Protein 4J8S (pdb70)

Radius of gyration: 16.86 Å; Cα contacts (8 Å, |Δi|>4): 248; chains: 2; bounding box: 37×46×48 Å

Structure (mmCIF, N/CA/C/O backbone):
data_4J8S
#
_entry.id   4J8S
#
_cell.length_a   85.060
_cell.length_b   85.060
_cell.length_c   85.060
_cell.angle_alpha   90.00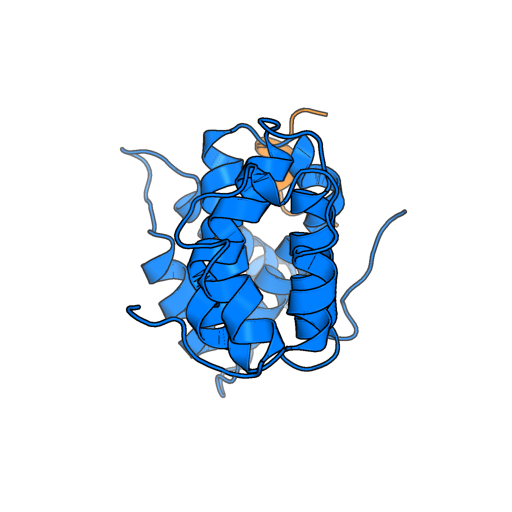
_cell.angle_beta   90.00
_cell.angle_gamma   90.00
#
_symmetry.space_group_name_H-M   'P 21 3'
#
loop_
_entity.id
_entity.type
_entity.pdbx_description
1 polymer 'CCR4-NOT transcription complex subunit 1'
2 polymer Tristetraprolin
3 water water
#
loop_
_atom_site.group_PDB
_atom_site.id
_atom_site.type_symbol
_atom_site.label_atom_id
_atom_site.label_alt_id
_atom_site.label_comp_id
_atom_site.label_asym_id
_atom_site.label_entity_id
_atom_site.label_seq_id
_atom_site.pdbx_PDB_ins_code
_atom_site.Cartn_x
_atom_site.Cartn_y
_atom_site.Cartn_z
_atom_site.occupancy
_atom_site.B_iso_or_equiv
_atom_site.auth_seq_id
_atom_site.auth_comp_id
_atom_site.auth_asym_id
_atom_site.auth_atom_id
_atom_site.pdbx_PDB_model_num
ATOM 1 N N . GLN A 1 24 ? 4.845 11.950 36.197 1.00 52.39 815 GLN A N 1
ATOM 2 C CA . GLN A 1 24 ? 4.977 10.502 36.340 1.00 48.15 815 GLN A CA 1
ATOM 3 C C . GLN A 1 24 ? 6.219 10.011 35.575 1.00 43.18 815 GLN A C 1
ATOM 4 O O . GLN A 1 24 ? 7.328 10.030 36.119 1.00 43.51 815 GLN A O 1
ATOM 17 N N . GLN A 1 25 ? 6.038 9.590 34.323 1.00 35.60 816 GLN A N 1
ATOM 18 C CA . GLN A 1 25 ? 7.160 9.191 33.475 1.00 38.73 816 GLN A CA 1
ATOM 19 C C . GLN A 1 25 ? 7.942 10.444 33.080 1.00 39.25 816 GLN A C 1
ATOM 20 O O . GLN A 1 25 ? 7.406 11.341 32.414 1.00 40.02 816 GLN A O 1
ATOM 34 N N . THR A 1 26 ? 9.201 10.524 33.491 1.00 35.47 817 THR A N 1
ATOM 35 C CA . THR A 1 26 ? 10.043 11.609 33.025 1.00 26.99 817 THR A CA 1
ATOM 36 C C . THR A 1 26 ? 10.573 11.236 31.656 1.00 25.80 817 THR A C 1
ATOM 37 O O . THR A 1 26 ? 10.579 10.065 31.271 1.00 25.03 817 THR A O 1
ATOM 48 N N . ASP A 1 27 ? 11.005 12.240 30.898 1.00 21.05 818 ASP A N 1
ATOM 49 C CA . ASP A 1 27 ? 11.473 12.005 29.547 1.00 21.51 818 ASP A CA 1
ATOM 50 C C . ASP A 1 27 ? 12.615 12.981 29.340 1.00 21.24 818 ASP A C 1
ATOM 51 O O . ASP A 1 27 ? 12.405 14.191 29.279 1.00 22.58 818 ASP A O 1
ATOM 60 N N . LEU A 1 28 ? 13.829 12.460 29.275 1.00 16.11 819 LEU A N 1
ATOM 61 C CA . LEU A 1 28 ? 15.013 13.309 29.162 1.00 17.73 819 LEU A CA 1
ATOM 62 C C . LEU A 1 28 ? 15.622 13.214 27.758 1.00 14.91 819 LEU A C 1
ATOM 63 O O . LEU A 1 28 ? 16.822 13.437 27.559 1.00 17.23 819 LEU A O 1
ATOM 79 N N . SER A 1 29 ? 14.777 12.884 26.791 1.00 15.62 820 SER A N 1
ATOM 80 C CA . SER A 1 29 ? 15.234 12.707 25.417 1.00 18.07 820 SER A CA 1
ATOM 81 C C . SER A 1 29 ? 15.646 14.022 24.760 1.00 19.41 820 SER A C 1
ATOM 82 O O . SER A 1 29 ? 16.272 14.010 23.717 1.00 20.27 820 SER A O 1
ATOM 90 N N . GLN A 1 30 ? 15.297 15.160 25.353 1.00 18.26 821 GLN A N 1
ATOM 91 C CA . GLN A 1 30 ? 15.717 16.412 24.764 1.00 18.61 821 GLN A CA 1
ATOM 92 C C . GLN A 1 30 ? 17.210 16.616 25.038 1.00 18.17 821 GLN A C 1
ATOM 93 O O . GLN A 1 30 ? 17.883 17.293 24.253 1.00 23.53 821 GLN A O 1
ATOM 107 N N . VAL A 1 31 ? 17.722 16.033 26.123 1.00 18.35 822 VAL A N 1
ATOM 108 C CA . VAL A 1 31 ? 19.151 16.119 26.447 1.00 14.64 822 VAL A CA 1
ATOM 109 C C . VAL A 1 31 ? 19.914 14.996 25.704 1.00 20.68 822 VAL A C 1
ATOM 110 O O . VAL A 1 31 ? 20.951 15.233 25.065 1.00 18.53 822 VAL A O 1
ATOM 123 N N . TRP A 1 32 ? 19.345 13.791 25.749 1.00 17.62 823 TRP A N 1
ATOM 124 C CA . TRP A 1 32 ? 19.977 12.575 25.221 1.00 15.72 823 TRP A CA 1
ATOM 125 C C . TRP A 1 32 ? 18.993 11.908 24.261 1.00 17.06 823 TRP A C 1
ATOM 126 O O . TRP A 1 32 ? 18.140 11.091 24.668 1.00 18.27 823 TRP A O 1
ATOM 147 N N . PRO A 1 33 ? 19.087 12.260 22.978 1.00 18.73 824 PRO A N 1
ATOM 148 C CA . PRO A 1 33 ? 18.065 11.806 22.032 1.00 17.52 824 PRO A CA 1
ATOM 149 C C . PRO A 1 33 ? 17.972 10.299 21.894 1.00 20.67 824 PRO A C 1
ATOM 150 O O . PRO A 1 33 ? 18.952 9.587 22.137 1.00 22.79 824 PRO A O 1
ATOM 161 N N . GLU A 1 34 ? 16.782 9.818 21.555 1.00 22.55 825 GLU A N 1
ATOM 162 C CA . GLU A 1 34 ? 16.592 8.396 21.316 1.00 20.92 825 GLU A CA 1
ATOM 163 C C . GLU A 1 34 ? 17.369 8.039 20.078 1.00 22.10 825 GLU A C 1
ATOM 164 O O . GLU A 1 34 ? 17.535 8.856 19.155 1.00 23.73 825 GLU A O 1
ATOM 176 N N . ALA A 1 35 ? 17.840 6.800 20.059 1.00 26.40 826 ALA A N 1
ATOM 177 C CA . ALA A 1 35 ? 18.668 6.302 18.982 1.00 32.62 826 ALA A CA 1
ATOM 178 C C . ALA A 1 35 ? 17.830 6.163 17.740 1.00 32.95 826 ALA A C 1
ATOM 179 O O . ALA A 1 35 ? 16.615 5.967 17.820 1.00 25.24 826 ALA A O 1
ATOM 186 N N . ASN A 1 36 ? 18.487 6.256 16.589 1.00 31.98 827 ASN A N 1
ATOM 187 C CA . ASN A 1 36 ? 17.838 5.948 15.339 1.00 33.28 827 ASN A CA 1
ATOM 188 C C . ASN A 1 36 ? 17.278 4.535 15.436 1.00 23.20 827 ASN A C 1
ATOM 189 O O . ASN A 1 36 ? 17.923 3.650 16.005 1.00 23.68 827 ASN A O 1
ATOM 200 N N . GLN A 1 37 ? 16.065 4.366 14.922 1.00 26.74 828 GLN A N 1
ATOM 201 C CA . GLN A 1 37 ? 15.329 3.103 14.966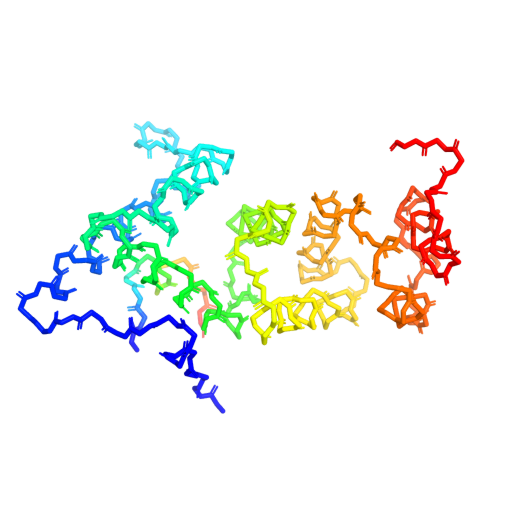 1.00 32.48 828 GLN A CA 1
ATOM 202 C C . GLN A 1 37 ? 16.117 1.926 14.424 1.00 27.85 828 GLN A C 1
ATOM 203 O O . GLN A 1 37 ? 15.897 0.786 14.850 1.00 26.46 828 GLN A O 1
ATOM 217 N N . HIS A 1 38 ? 17.008 2.187 13.470 1.00 23.64 829 HIS A N 1
ATOM 218 C CA . HIS A 1 38 ? 17.733 1.123 12.781 1.00 27.09 829 HIS A CA 1
ATOM 219 C C . HIS A 1 38 ? 18.533 0.254 13.751 1.00 23.95 829 HIS A C 1
ATOM 220 O O . HIS A 1 38 ? 18.641 -0.953 13.540 1.00 24.56 829 HIS A O 1
ATOM 235 N N . PHE A 1 39 ? 19.129 0.857 14.784 1.00 21.18 830 PHE A N 1
ATOM 236 C CA . PHE A 1 39 ? 19.938 0.067 15.707 1.00 21.58 830 PHE A CA 1
ATOM 237 C C . PHE A 1 39 ? 19.563 0.282 17.160 1.00 14.75 830 PHE A C 1
ATOM 238 O O . PHE A 1 39 ? 20.322 -0.021 18.036 1.00 13.96 830 PHE A O 1
ATOM 255 N N . SER A 1 40 ? 18.347 0.731 17.412 1.00 15.89 831 SER A N 1
ATOM 256 C CA . SER A 1 40 ? 17.936 0.958 18.778 1.00 17.02 831 SER A CA 1
ATOM 257 C C . SER A 1 40 ? 17.979 -0.301 19.653 1.00 14.01 831 SER A C 1
ATOM 258 O O . SER A 1 40 ? 18.293 -0.200 20.818 1.00 13.86 831 SER A O 1
ATOM 266 N N . LYS A 1 41 ? 17.671 -1.470 19.097 1.00 14.49 832 LYS A N 1
ATOM 267 C CA . LYS A 1 41 ? 17.735 -2.699 19.877 1.00 14.19 832 LYS A CA 1
ATOM 268 C C . LYS A 1 41 ? 19.147 -2.948 20.346 1.00 13.39 832 LYS A C 1
ATOM 269 O O . LYS A 1 41 ? 19.376 -3.261 21.518 1.00 14.03 832 LYS A O 1
ATOM 288 N N . GLU A 1 42 ? 20.099 -2.768 19.440 1.00 13.44 833 GLU A N 1
ATOM 289 C CA . GLU A 1 42 ? 21.496 -3.065 19.781 1.00 12.89 833 GLU A CA 1
ATOM 290 C C . GLU A 1 42 ? 22.092 -2.064 20.752 1.00 12.91 833 GLU A C 1
ATOM 291 O O . GLU A 1 42 ? 22.864 -2.432 21.655 1.00 11.66 833 GLU A O 1
ATOM 303 N N . ILE A 1 43 ? 21.753 -0.790 20.591 1.00 12.21 834 ILE A N 1
ATOM 304 C CA . ILE A 1 43 ? 22.154 0.237 21.544 1.00 11.84 834 ILE A CA 1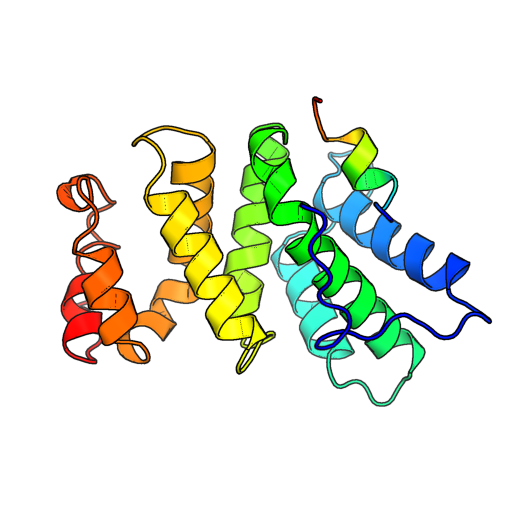
ATOM 305 C C . ILE A 1 43 ? 21.613 -0.041 22.946 1.00 11.13 834 ILE A C 1
ATOM 306 O O . ILE A 1 43 ? 22.347 0.032 23.904 1.00 10.55 834 ILE A O 1
ATOM 322 N N . ASP A 1 44 ? 20.328 -0.384 23.048 1.00 11.49 835 ASP A N 1
ATOM 323 C CA . ASP A 1 44 ? 19.740 -0.714 24.335 1.00 11.23 835 ASP A CA 1
ATOM 324 C C . ASP A 1 44 ? 20.501 -1.895 24.942 1.00 10.95 835 ASP A C 1
ATOM 325 O O . ASP A 1 44 ? 20.797 -1.893 26.127 1.00 10.88 835 ASP A O 1
ATOM 334 N N . ASP A 1 45 ? 20.779 -2.915 24.122 1.00 11.34 836 ASP A N 1
ATOM 335 C CA . ASP A 1 45 ? 21.417 -4.143 24.635 1.00 12.10 836 ASP A CA 1
ATOM 336 C C . ASP A 1 45 ? 22.846 -3.853 25.112 1.00 11.09 836 ASP A C 1
ATOM 337 O O . ASP A 1 45 ? 23.317 -4.421 26.107 1.00 10.58 836 ASP A O 1
ATOM 346 N N . GLU A 1 46 ? 23.533 -2.974 24.397 1.00 10.64 837 GLU A N 1
ATOM 347 C CA . GLU A 1 46 ? 24.868 -2.553 24.813 1.00 10.25 837 GLU A CA 1
ATOM 348 C C . GLU A 1 46 ? 24.842 -1.746 26.101 1.00 10.73 837 GLU A C 1
ATOM 349 O O . GLU A 1 46 ? 25.663 -1.971 27.006 1.00 10.71 837 GLU A O 1
ATOM 361 N N . ALA A 1 47 ? 23.915 -0.799 26.199 1.00 9.57 838 ALA A N 1
ATOM 362 C CA . ALA A 1 47 ? 23.763 -0.040 27.428 1.00 9.09 838 ALA A CA 1
ATOM 363 C C . ALA A 1 47 ? 23.437 -0.995 28.570 1.00 9.78 838 ALA A C 1
ATOM 364 O O . ALA A 1 47 ? 23.981 -0.891 29.664 1.00 9.85 838 ALA A O 1
ATOM 371 N N . ASN A 1 48 ? 22.508 -1.907 28.328 1.00 10.98 839 ASN A N 1
ATOM 372 C CA . ASN A 1 48 ? 22.073 -2.835 29.360 1.00 11.62 839 ASN A CA 1
ATOM 373 C C . ASN A 1 48 ? 23.249 -3.660 29.873 1.00 11.11 839 ASN A C 1
ATOM 374 O O . ASN A 1 48 ? 23.379 -3.882 31.074 1.00 12.29 839 ASN A O 1
ATOM 385 N N . SER A 1 49 ? 24.092 -4.097 28.953 1.00 10.29 840 SER A N 1
ATOM 386 C CA . SER A 1 49 ? 25.309 -4.857 29.282 1.00 9.97 840 SER A CA 1
ATOM 387 C C . SER A 1 49 ? 26.281 -4.095 30.162 1.00 10.18 840 SER A C 1
ATOM 388 O O . SER A 1 49 ? 26.850 -4.667 31.111 1.00 10.98 840 SER A O 1
ATOM 396 N N . TYR A 1 50 ? 26.493 -2.809 29.900 1.00 9.40 841 TYR A N 1
ATOM 397 C CA . TYR A 1 50 ? 27.389 -2.043 30.753 1.00 9.39 841 TYR A CA 1
ATOM 398 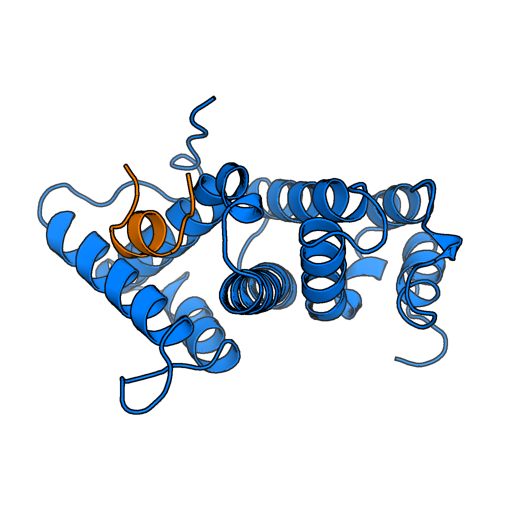C C . TYR A 1 50 ? 26.818 -1.963 32.169 1.00 9.46 841 TYR A C 1
ATOM 399 O O . TYR A 1 50 ? 27.531 -2.118 33.164 1.00 11.04 841 TYR A O 1
ATOM 417 N N . PHE A 1 51 ? 25.524 -1.715 32.283 1.00 10.17 842 PHE A N 1
ATOM 418 C CA . PHE A 1 51 ? 24.900 -1.671 33.611 1.00 9.78 842 PHE A CA 1
ATOM 419 C C . PHE A 1 51 ? 24.934 -3.035 34.288 1.00 11.80 842 PHE A C 1
ATOM 420 O O . PHE A 1 51 ? 25.197 -3.123 35.478 1.00 10.70 842 PHE A O 1
ATOM 437 N N . GLN A 1 52 ? 24.714 -4.108 33.524 1.00 10.76 843 GLN A N 1
ATOM 438 C CA . GLN A 1 52 ? 24.773 -5.451 34.091 1.00 13.12 843 GLN A CA 1
ATOM 439 C C . GLN A 1 52 ? 26.160 -5.652 34.720 1.00 10.22 843 GLN A C 1
ATOM 440 O O . GLN A 1 52 ? 26.275 -6.131 35.854 1.00 12.37 843 GLN A O 1
ATOM 454 N N . ARG A 1 53 ? 27.195 -5.218 34.023 1.00 12.67 844 ARG A N 1
ATOM 455 C CA . ARG A 1 53 ? 28.547 -5.380 34.538 1.00 13.34 844 ARG A CA 1
ATOM 456 C C . ARG A 1 53 ? 28.858 -4.482 35.723 1.00 10.77 844 ARG A C 1
ATOM 457 O O . ARG A 1 53 ? 29.549 -4.916 36.638 1.00 11.48 844 ARG A O 1
ATOM 478 N N . ILE A 1 54 ? 28.360 -3.249 35.744 1.00 12.32 845 ILE A N 1
ATOM 479 C CA . ILE A 1 54 ? 28.614 -2.406 36.913 1.00 11.38 845 ILE A CA 1
ATOM 480 C C . ILE A 1 54 ? 27.922 -2.971 38.175 1.00 10.79 845 ILE A C 1
ATOM 481 O O . ILE A 1 54 ? 28.430 -2.782 39.288 1.00 12.33 845 ILE A O 1
ATOM 497 N N . TYR A 1 55 ? 26.820 -3.711 38.008 1.00 10.69 846 TYR A N 1
ATOM 498 C CA . TYR A 1 55 ? 26.085 -4.280 39.143 1.00 11.91 846 TYR A CA 1
ATOM 499 C C . TYR A 1 55 ? 26.405 -5.740 39.449 1.00 12.04 846 TYR A C 1
ATOM 500 O O . TYR A 1 55 ? 25.898 -6.308 40.434 1.00 15.88 846 TYR A O 1
ATOM 518 N N . ASN A 1 56 ? 27.224 -6.367 38.604 1.00 13.19 847 ASN A N 1
ATOM 519 C CA . ASN A 1 56 ? 27.531 -7.782 38.738 1.00 13.26 847 ASN A CA 1
ATOM 520 C C . ASN A 1 56 ? 28.470 -8.052 39.921 1.00 13.50 847 ASN A C 1
ATOM 521 O O . ASN A 1 56 ? 29.165 -7.158 40.421 1.00 15.44 847 ASN A O 1
ATOM 532 N N . HIS A 1 57 ? 28.486 -9.308 40.342 1.00 15.20 848 HIS A N 1
ATOM 533 C CA . HIS A 1 57 ? 29.496 -9.782 41.276 1.00 14.26 848 HIS A CA 1
ATOM 534 C C . HIS A 1 57 ? 30.256 -10.964 40.696 1.00 17.02 848 HIS A C 1
ATOM 535 O O . HIS A 1 57 ? 29.716 -11.708 39.872 1.00 16.21 848 HIS A O 1
ATOM 550 N N . PRO A 1 58 ? 31.515 -11.184 41.141 1.00 20.45 849 PRO A N 1
ATOM 551 C CA . PRO A 1 58 ? 32.242 -12.346 40.629 1.00 17.01 849 PRO A CA 1
ATOM 552 C C . PRO A 1 58 ? 31.435 -13.604 40.879 1.00 18.04 849 PRO A C 1
ATOM 553 O O . PRO A 1 58 ? 30.773 -13.683 41.898 1.00 18.75 849 PRO A O 1
ATOM 564 N N . PRO A 1 59 ? 31.490 -14.579 39.982 1.00 18.69 850 PRO A N 1
ATOM 565 C CA . PRO A 1 59 ? 32.432 -14.702 38.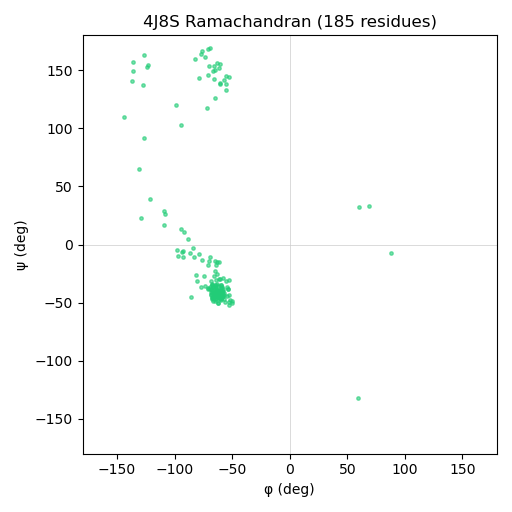864 1.00 18.72 850 PRO A CA 1
ATOM 566 C C . PRO A 1 59 ? 31.926 -14.082 37.567 1.00 17.55 850 PRO A C 1
ATOM 567 O O . PRO A 1 59 ? 32.517 -14.303 36.517 1.00 19.54 850 PRO A O 1
ATOM 578 N N . HIS A 1 60 ? 30.849 -13.340 37.647 1.00 16.58 851 HIS A N 1
ATOM 579 C CA A HIS A 1 60 ? 30.278 -12.695 36.470 0.36 15.57 851 HIS A CA 1
ATOM 580 C CA B HIS A 1 60 ? 30.277 -12.694 36.474 0.64 15.57 851 HIS A CA 1
ATOM 581 C C . HIS A 1 60 ? 31.123 -11.485 36.111 1.00 15.98 851 HIS A C 1
ATOM 582 O O . HIS A 1 60 ? 31.710 -10.840 36.973 1.00 17.43 851 HIS A O 1
ATOM 610 N N . PRO A 1 61 ? 31.191 -11.158 34.826 1.00 14.25 852 PRO A N 1
ATOM 611 C CA . PRO A 1 61 ? 32.034 -10.026 34.452 1.00 13.62 852 PRO A CA 1
ATOM 612 C C . PRO A 1 61 ? 31.614 -8.715 35.093 1.00 16.67 852 PRO A C 1
ATOM 613 O O . PRO A 1 61 ? 30.431 -8.414 35.167 1.00 15.70 852 PRO A O 1
ATOM 624 N N . THR A 1 62 ? 32.589 -7.934 35.549 1.00 15.21 853 THR A N 1
ATOM 625 C CA . THR A 1 62 ? 32.313 -6.679 36.189 1.00 13.72 853 THR A CA 1
ATOM 626 C C . THR A 1 62 ? 33.080 -5.525 35.539 1.00 15.75 853 THR A C 1
ATOM 627 O O . THR A 1 62 ? 34.033 -5.713 34.783 1.00 16.64 853 THR A O 1
ATOM 638 N N . MET A 1 63 ? 32.605 -4.323 35.834 1.00 12.82 854 MET A N 1
ATOM 639 C CA . MET A 1 63 ? 33.331 -3.099 35.572 1.00 15.00 854 MET A CA 1
ATOM 640 C C . MET A 1 63 ? 33.157 -2.247 36.803 1.00 12.41 854 MET A C 1
ATOM 641 O O . MET A 1 63 ? 32.093 -2.210 37.396 1.00 13.73 854 MET A O 1
ATOM 655 N N . SER A 1 64 ? 34.221 -1.556 37.182 1.00 13.33 855 SER A N 1
ATOM 656 C CA . SER A 1 64 ? 34.137 -0.627 38.289 1.00 12.85 855 SER A CA 1
ATOM 657 C C . SER A 1 64 ? 33.437 0.648 37.851 1.00 13.17 855 SER A C 1
ATOM 658 O O . SER A 1 64 ? 33.294 0.939 36.667 1.00 12.75 855 SER A O 1
ATOM 666 N N . VAL A 1 65 ? 33.053 1.449 38.825 1.00 12.34 856 VAL A N 1
ATOM 667 C CA . VAL A 1 65 ? 32.480 2.741 38.537 1.00 10.23 856 VAL A CA 1
ATOM 668 C C . VAL A 1 65 ? 33.488 3.588 37.785 1.00 12.34 856 VAL A C 1
ATOM 669 O O . VAL A 1 65 ? 33.126 4.234 36.801 1.00 12.15 856 VAL A O 1
ATOM 682 N N . ASP A 1 66 ? 34.754 3.576 38.187 1.00 13.59 857 ASP A N 1
ATOM 683 C CA . ASP A 1 66 ? 35.756 4.376 37.498 1.00 13.82 857 ASP A CA 1
ATOM 684 C C . ASP A 1 66 ? 35.912 3.913 36.049 1.00 12.90 857 ASP A C 1
ATOM 685 O O . ASP A 1 66 ? 36.067 4.730 35.161 1.00 16.49 857 ASP A O 1
ATOM 694 N N . GLU A 1 67 ? 35.870 2.602 35.796 1.00 13.42 858 GLU A N 1
ATOM 695 C CA . GLU A 1 67 ? 35.962 2.084 34.405 1.00 16.49 858 GLU A CA 1
ATOM 696 C C . GLU A 1 67 ? 34.780 2.557 33.560 1.00 11.67 858 GLU A C 1
ATOM 697 O O . GLU A 1 67 ? 34.931 2.963 32.392 1.00 14.27 858 GLU A O 1
ATOM 709 N N . VAL A 1 68 ? 33.595 2.527 34.138 1.00 11.49 859 VAL A N 1
ATOM 710 C CA . VAL A 1 68 ? 32.406 2.996 33.396 1.00 11.17 859 VAL A CA 1
ATOM 711 C C . VAL A 1 68 ? 32.502 4.494 33.126 1.00 13.44 859 VAL A C 1
ATOM 712 O O . VAL A 1 68 ? 32.204 4.958 32.018 1.00 12.60 859 VAL A O 1
ATOM 725 N N . LEU A 1 69 ? 32.967 5.268 34.109 1.00 11.53 860 LEU A N 1
ATOM 726 C CA . LEU A 1 69 ? 33.145 6.708 33.915 1.00 10.68 860 LEU A CA 1
ATOM 727 C C . LEU A 1 69 ? 34.157 7.045 32.829 1.00 13.95 860 LEU A C 1
ATOM 728 O O . LEU A 1 69 ? 33.968 8.007 32.062 1.00 14.58 860 LEU A O 1
ATOM 744 N N . GLU A 1 70 ? 35.251 6.284 32.771 1.00 13.85 861 GLU A N 1
ATOM 745 C CA . GLU A 1 70 ? 36.287 6.467 31.756 1.00 15.51 861 GLU A CA 1
ATOM 746 C C . GLU A 1 70 ? 35.695 6.238 30.378 1.00 14.57 861 GLU A C 1
ATOM 747 O O . GLU A 1 70 ? 35.940 7.009 29.459 1.00 16.88 861 GLU A O 1
ATOM 759 N N . MET A 1 71 ? 34.909 5.187 30.242 1.00 13.42 862 MET A N 1
ATOM 760 C CA . MET A 1 71 ? 34.260 4.917 28.980 1.00 11.62 862 MET A CA 1
ATOM 761 C C . MET A 1 71 ? 33.268 6.010 28.609 1.00 13.11 862 MET A C 1
ATOM 762 O O . MET A 1 71 ? 33.224 6.444 27.458 1.00 13.47 862 MET A O 1
ATOM 776 N N . LEU A 1 72 ? 32.468 6.448 29.570 1.00 10.75 863 LEU A N 1
ATOM 777 C CA . LEU A 1 72 ? 31.482 7.462 29.255 1.00 9.57 863 LEU A CA 1
ATOM 778 C C . LEU A 1 72 ? 32.149 8.761 28.832 1.00 14.38 863 LEU A C 1
ATOM 779 O O . LEU A 1 72 ? 31.666 9.438 27.923 1.00 13.22 863 LEU A O 1
ATOM 795 N N . GLN A 1 73 ? 33.278 9.097 29.458 1.00 12.88 864 GLN A N 1
ATOM 796 C CA . GLN A 1 73 ? 34.033 10.280 29.023 1.00 16.19 864 GLN A CA 1
ATOM 797 C C . GLN A 1 73 ? 34.506 10.161 27.572 1.00 15.91 864 GLN A C 1
ATOM 798 O O . GLN A 1 73 ? 34.443 11.121 26.812 1.00 20.01 864 GLN A O 1
ATOM 812 N N . ARG A 1 74 ? 34.977 8.979 27.166 1.00 14.31 865 ARG A N 1
ATOM 813 C CA . ARG A 1 74 ? 35.374 8.768 25.772 1.00 13.55 865 ARG A CA 1
ATOM 814 C C . ARG A 1 74 ? 34.184 8.837 24.819 1.00 14.55 865 ARG A C 1
ATOM 815 O O . ARG A 1 74 ? 34.316 9.346 23.707 1.00 18.01 865 ARG A O 1
ATOM 836 N N . PHE A 1 75 ? 33.032 8.327 25.253 1.00 12.07 866 PHE A N 1
ATOM 837 C CA . PHE A 1 75 ? 31.911 8.209 24.351 1.00 11.99 866 PHE A CA 1
ATOM 838 C C . PHE A 1 75 ? 31.154 9.522 24.174 1.00 12.95 866 PHE A C 1
ATOM 839 O O . PHE A 1 75 ? 30.593 9.764 23.098 1.00 14.23 866 PHE A O 1
ATOM 856 N N . LYS A 1 76 ? 31.128 10.351 25.221 1.00 13.89 867 LYS A N 1
ATOM 857 C CA . LYS A 1 76 ? 30.213 11.494 25.279 1.00 14.09 867 LYS A CA 1
ATOM 858 C C . LYS A 1 76 ? 30.232 12.357 24.058 1.00 19.68 867 LYS A C 1
ATOM 859 O O . LYS A 1 76 ? 29.180 12.713 23.521 1.00 21.92 867 LYS A O 1
ATOM 878 N N . ASP A 1 77 ? 31.426 12.750 23.658 1.00 16.42 868 ASP A N 1
ATOM 879 C CA . ASP A 1 77 ? 31.571 13.596 22.477 1.00 22.49 868 ASP A CA 1
ATOM 880 C C . ASP A 1 77 ? 32.450 12.897 21.455 1.00 19.78 868 ASP A C 1
ATOM 881 O O . ASP A 1 77 ? 33.260 13.510 20.745 1.00 24.94 868 ASP A O 1
ATOM 890 N N . SER A 1 78 ? 32.257 11.581 21.341 1.00 18.34 869 SER A N 1
ATOM 891 C CA . SER A 1 78 ? 32.919 10.796 20.339 1.00 16.54 869 SER A CA 1
ATOM 892 C C . SER A 1 78 ? 32.460 11.235 18.963 1.00 15.87 869 SER A C 1
ATOM 893 O O . SER A 1 78 ? 31.346 11.737 18.795 1.00 20.65 869 SER A O 1
ATOM 901 N N . THR A 1 79 ? 33.334 11.087 17.979 1.00 16.87 870 THR A N 1
ATOM 902 C CA . THR A 1 79 ? 32.973 11.344 16.616 1.00 18.05 870 THR A CA 1
ATOM 903 C C . THR A 1 79 ? 32.304 10.141 15.994 1.00 17.69 870 THR A C 1
ATOM 904 O O . THR A 1 79 ? 31.892 10.207 14.829 1.00 19.44 870 THR A O 1
ATOM 915 N N . ILE A 1 80 ? 32.204 9.044 16.750 1.00 17.76 871 ILE A N 1
ATOM 916 C CA . ILE A 1 80 ? 31.562 7.813 16.270 1.00 20.37 871 ILE A CA 1
ATOM 917 C C . ILE A 1 80 ? 30.130 7.764 16.809 1.00 18.34 871 ILE A C 1
ATOM 918 O O . ILE A 1 80 ? 29.918 7.769 18.014 1.00 17.41 871 ILE A O 1
ATOM 934 N N . LYS A 1 81 ? 29.160 7.721 15.897 1.00 18.35 872 LYS A N 1
ATOM 935 C CA . LYS A 1 81 ? 27.768 7.867 16.290 1.00 18.51 872 LYS 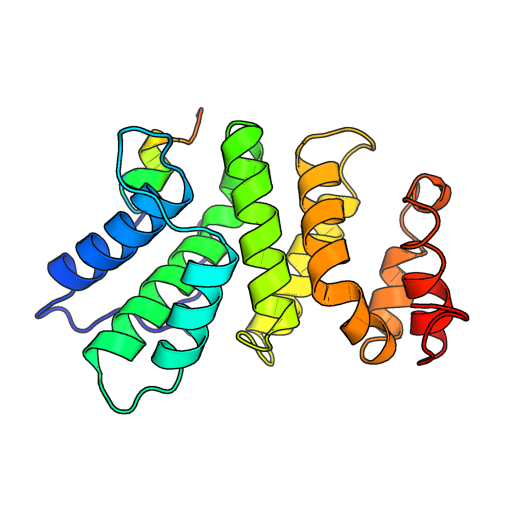A CA 1
ATOM 936 C C . LYS A 1 81 ? 27.396 6.770 17.293 1.00 14.51 872 LYS A C 1
ATOM 937 O O . LYS A 1 81 ? 26.766 7.063 18.283 1.00 13.87 872 LYS A O 1
ATOM 956 N N . ARG A 1 82 ? 27.854 5.544 17.070 1.00 17.80 873 ARG A N 1
ATOM 957 C CA . ARG A 1 82 ? 27.452 4.430 17.920 1.00 15.43 873 ARG A CA 1
ATOM 958 C C . ARG A 1 82 ? 27.866 4.661 19.372 1.00 13.10 873 ARG A C 1
ATOM 959 O O . ARG A 1 82 ? 27.113 4.350 20.295 1.00 11.99 873 ARG A O 1
ATOM 980 N N . GLU A 1 83 ? 29.060 5.208 19.570 1.00 12.75 874 GLU A N 1
ATOM 981 C CA . GLU A 1 83 ? 29.549 5.510 20.901 1.00 12.08 874 GLU A CA 1
ATOM 982 C C . GLU A 1 83 ? 28.727 6.611 21.571 1.00 11.77 874 GLU A C 1
ATOM 983 O O . GLU A 1 83 ? 28.325 6.498 22.737 1.00 11.09 874 GLU A O 1
ATOM 995 N N . ARG A 1 84 ? 28.445 7.686 20.842 1.00 12.44 875 ARG A N 1
ATOM 996 C CA . ARG A 1 84 ? 27.548 8.695 21.404 1.00 12.29 875 ARG A CA 1
ATOM 997 C C . ARG A 1 84 ? 26.180 8.146 21.733 1.00 11.90 875 ARG A C 1
ATOM 998 O O . ARG A 1 84 ? 25.597 8.533 22.743 1.00 11.91 875 ARG A O 1
ATOM 1019 N N . GLU A 1 85 ? 25.675 7.251 20.902 1.00 12.40 876 GLU A N 1
ATOM 1020 C CA . GLU A 1 85 ? 24.338 6.708 21.097 1.00 15.73 876 GLU A CA 1
ATOM 1021 C C . GLU A 1 85 ? 24.296 5.888 22.371 1.00 12.19 876 GLU A C 1
ATOM 1022 O O . GLU A 1 85 ? 23.326 5.949 23.101 1.00 10.91 876 GLU A O 1
ATOM 1034 N N . VAL A 1 86 ? 25.330 5.094 22.631 1.00 10.81 877 VAL A N 1
ATOM 1035 C CA . VAL A 1 86 ? 25.374 4.298 23.853 1.00 10.11 877 VAL A CA 1
ATOM 1036 C C . VAL A 1 86 ? 25.524 5.193 25.094 1.00 10.00 877 VAL A C 1
ATOM 1037 O O . VAL A 1 86 ? 24.837 4.988 26.089 1.00 10.88 877 VAL A O 1
ATOM 1050 N N . PHE A 1 87 ? 26.359 6.228 25.026 1.00 9.71 878 PHE A N 1
ATOM 1051 C CA . PHE A 1 87 ? 26.428 7.251 26.057 1.00 9.36 878 PHE A CA 1
ATOM 1052 C C . PHE A 1 87 ? 25.042 7.824 26.332 1.00 9.38 878 PHE A C 1
ATOM 1053 O O . PHE A 1 87 ? 24.596 7.875 27.459 1.00 10.16 878 PHE A O 1
ATOM 1070 N N . ASN A 1 88 ? 24.370 8.249 25.284 1.00 11.01 879 ASN A N 1
ATOM 1071 C CA . ASN A 1 88 ? 23.053 8.887 25.445 1.00 12.56 879 ASN A CA 1
ATOM 1072 C C . ASN A 1 88 ? 22.062 7.920 26.072 1.00 10.00 879 ASN A C 1
ATOM 1073 O O . ASN A 1 88 ? 21.268 8.289 26.927 1.00 10.57 879 ASN A O 1
ATOM 1084 N N . CYS A 1 89 ? 22.067 6.675 25.611 1.00 10.02 880 CYS A N 1
ATOM 1085 C CA . CYS A 1 89 ? 21.159 5.673 26.136 1.00 9.91 880 CYS A CA 1
ATOM 1086 C C . CYS A 1 89 ? 21.421 5.422 27.621 1.00 9.46 880 CYS A C 1
ATOM 1087 O O . CYS A 1 89 ? 20.485 5.357 28.420 1.00 11.19 880 CYS A O 1
ATOM 1095 N N . MET A 1 90 ? 22.687 5.311 27.995 1.00 9.35 881 MET A N 1
ATOM 1096 C CA . MET A 1 90 ? 23.022 5.078 29.389 1.00 8.19 881 MET A CA 1
ATOM 1097 C C . MET A 1 90 ? 22.622 6.251 30.277 1.00 10.09 881 MET A C 1
ATOM 1098 O O . MET A 1 90 ? 21.993 6.052 31.315 1.00 11.41 881 MET A O 1
ATOM 1112 N N . LEU A 1 91 ? 22.972 7.460 29.880 1.00 9.13 882 LEU A N 1
ATOM 1113 C CA . LEU A 1 91 ? 22.615 8.616 30.720 1.00 8.49 882 LEU A CA 1
ATOM 1114 C C . LEU A 1 91 ? 21.099 8.819 30.801 1.00 10.08 882 LEU A C 1
ATOM 1115 O O . LEU A 1 91 ? 20.559 9.099 31.887 1.00 10.38 882 LEU A O 1
ATOM 1131 N N . ARG A 1 92 ? 20.417 8.709 29.678 1.00 10.18 883 ARG A N 1
ATOM 1132 C CA . ARG A 1 92 ? 18.971 8.902 29.651 1.00 10.27 883 ARG A CA 1
ATOM 1133 C C . ARG A 1 92 ? 18.297 7.909 30.567 1.00 11.95 883 ARG A C 1
ATOM 1134 O O . ARG A 1 92 ? 17.460 8.277 31.392 1.00 11.59 883 ARG A O 1
ATOM 1155 N N . ASN A 1 93 ? 18.671 6.638 30.457 1.00 12.15 884 ASN A N 1
ATOM 1156 C CA . ASN A 1 93 ? 18.052 5.644 31.298 1.00 12.44 884 ASN A CA 1
ATOM 1157 C C . ASN A 1 93 ? 18.411 5.827 32.762 1.00 10.55 884 ASN A C 1
ATOM 1158 O O . ASN A 1 93 ? 17.520 5.740 33.608 1.00 13.20 884 ASN A O 1
ATOM 1169 N N . LEU A 1 94 ? 19.671 6.135 33.061 1.00 10.89 885 LEU A N 1
ATOM 1170 C CA . LEU A 1 94 ? 20.083 6.370 34.443 1.00 9.81 885 LEU A CA 1
ATOM 1171 C C . LEU A 1 94 ? 19.250 7.472 35.086 1.00 9.12 885 LEU A C 1
ATOM 1172 O O . LEU A 1 94 ? 18.768 7.334 36.206 1.00 12.59 885 LEU A O 1
ATOM 1188 N N . PHE A 1 95 ? 19.120 8.598 34.399 1.00 10.84 886 PHE A N 1
ATOM 1189 C CA . PHE A 1 95 ? 18.380 9.712 34.954 1.00 13.55 886 PHE A CA 1
ATOM 1190 C C . PHE A 1 95 ? 16.874 9.415 35.061 1.00 11.32 886 PHE A C 1
ATOM 1191 O O . PHE A 1 95 ? 16.235 9.846 36.014 1.00 15.06 886 PHE A O 1
ATOM 1208 N N . GLU A 1 96 ? 16.305 8.711 34.073 1.00 11.62 887 GLU A N 1
ATOM 1209 C CA . GLU A 1 96 ? 14.896 8.402 34.053 1.00 11.87 887 GLU A CA 1
ATOM 1210 C C . GLU A 1 96 ? 14.562 7.354 35.130 1.00 11.22 887 GLU A C 1
ATOM 1211 O O . GLU A 1 96 ? 13.403 7.186 35.508 1.00 16.73 887 GLU A O 1
ATOM 1223 N N . GLU A 1 97 ? 15.593 6.673 35.616 1.00 12.31 888 GLU A N 1
ATOM 1224 C CA . GLU A 1 97 ? 15.453 5.690 36.685 1.00 12.34 888 GLU A CA 1
ATOM 1225 C C . GLU A 1 97 ? 15.340 6.279 38.078 1.00 11.39 888 GLU A C 1
ATOM 1226 O O . GLU A 1 97 ? 15.063 5.548 39.019 1.00 12.98 888 GLU A O 1
ATOM 1238 N N . TYR A 1 98 ? 15.543 7.582 38.217 1.00 11.95 889 TYR A N 1
ATOM 1239 C CA . TYR A 1 98 ? 15.644 8.186 39.549 1.00 13.76 889 TYR A CA 1
ATOM 1240 C C . TYR A 1 98 ? 14.442 7.815 40.444 1.00 12.10 889 TYR A C 1
ATOM 1241 O O . TYR A 1 98 ? 14.617 7.508 41.618 1.00 13.34 889 TYR A O 1
ATOM 1259 N N . ARG A 1 99 ? 13.239 7.846 39.907 1.00 13.26 890 ARG A N 1
ATOM 1260 C CA . ARG A 1 99 ? 12.041 7.537 40.703 1.00 15.64 890 ARG A CA 1
ATOM 1261 C C . ARG A 1 99 ? 12.002 6.089 41.230 1.00 15.04 890 ARG A C 1
ATOM 1262 O O . ARG A 1 99 ? 11.260 5.795 42.170 1.00 17.73 890 ARG A O 1
ATOM 1283 N N . PHE A 1 100 ? 12.805 5.213 40.644 1.00 13.82 891 PHE A N 1
ATOM 1284 C CA . PHE A 1 100 ? 12.906 3.828 41.073 1.00 14.85 891 PHE A CA 1
ATOM 1285 C C . PHE A 1 100 ? 14.085 3.566 42.004 1.00 12.54 891 PHE A C 1
ATOM 1286 O O . PHE A 1 100 ? 14.188 2.484 42.568 1.00 14.88 891 PHE A O 1
ATOM 1303 N N . PHE A 1 101 ? 14.990 4.533 42.170 1.00 12.09 892 PHE A N 1
ATOM 1304 C CA . PHE A 1 101 ? 16.173 4.292 43.006 1.00 13.25 892 PHE A CA 1
ATOM 1305 C C . PHE A 1 101 ? 15.803 3.789 44.418 1.00 12.77 892 PHE A C 1
ATOM 1306 O O . PHE A 1 101 ? 16.508 2.955 44.963 1.00 16.66 892 PHE A O 1
ATOM 1323 N N . PRO A 1 102 ? 14.729 4.299 45.012 1.00 14.28 893 PRO A N 1
ATOM 1324 C CA . PRO A 1 102 ? 14.369 3.795 46.341 1.00 14.84 893 PRO A CA 1
ATOM 1325 C C . PRO A 1 102 ? 14.045 2.306 46.382 1.00 18.05 893 PRO A C 1
ATOM 1326 O O . PRO A 1 102 ? 14.000 1.759 47.480 1.00 23.64 893 PRO A O 1
ATOM 1337 N N . GLN A 1 103 ? 13.823 1.698 45.223 1.00 18.66 894 GLN A N 1
ATOM 1338 C CA . GLN A 1 103 ? 13.461 0.285 45.102 1.00 17.78 894 GLN A CA 1
ATOM 1339 C C . GLN A 1 103 ? 14.695 -0.564 44.877 1.00 22.63 894 GLN A C 1
ATOM 1340 O O . GLN A 1 103 ? 14.588 -1.784 44.821 1.00 18.23 894 GLN A O 1
ATOM 1354 N N . TYR A 1 104 ? 15.860 0.065 44.693 1.00 16.57 895 TYR A N 1
ATOM 1355 C CA . TYR A 1 104 ? 17.083 -0.692 44.431 1.00 14.73 895 TYR A CA 1
ATOM 1356 C C . TYR A 1 104 ? 17.632 -1.273 45.727 1.00 16.20 895 TYR A C 1
ATOM 1357 O O . TYR A 1 104 ? 17.576 -0.631 46.775 1.00 17.49 895 TYR A O 1
ATOM 1375 N N . PRO A 1 105 ? 18.196 -2.489 45.655 1.00 17.91 896 PRO A N 1
ATOM 1376 C CA . PRO A 1 105 ? 18.894 -3.020 46.829 1.00 18.01 896 PRO A CA 1
ATOM 1377 C C . PRO A 1 105 ? 20.052 -2.112 47.196 1.00 18.83 896 PRO A C 1
ATOM 1378 O O . PRO A 1 105 ? 20.549 -1.370 46.364 1.00 15.63 896 PRO A O 1
ATOM 1389 N N . ASP A 1 106 ? 20.454 -2.151 48.459 1.00 18.38 897 ASP A N 1
ATOM 1390 C CA . ASP A 1 106 ? 21.449 -1.227 48.968 1.00 17.64 897 ASP A CA 1
ATOM 1391 C C . ASP A 1 106 ? 22.776 -1.304 48.214 1.00 14.26 897 ASP A C 1
ATOM 1392 O O . ASP A 1 106 ? 23.390 -0.262 47.938 1.00 14.96 897 ASP A O 1
ATOM 1401 N N . LYS A 1 107 ? 23.228 -2.503 47.853 1.00 17.47 898 LYS A N 1
ATOM 1402 C CA . LYS A 1 107 ? 24.496 -2.620 47.148 1.00 14.19 898 LYS A CA 1
ATOM 1403 C C . LYS A 1 107 ? 24.456 -1.890 45.791 1.00 14.95 898 LYS A C 1
ATOM 1404 O O . LYS A 1 107 ? 25.318 -1.049 45.462 1.00 15.83 898 LYS A O 1
ATOM 1423 N N . GLU A 1 108 ? 23.414 -2.189 45.018 1.00 14.85 899 GLU A N 1
ATOM 1424 C CA . GLU A 1 108 ? 23.270 -1.575 43.710 1.00 14.74 899 GLU A CA 1
ATOM 1425 C C . GLU A 1 108 ? 22.994 -0.072 43.825 1.00 11.52 899 GLU A C 1
ATOM 1426 O O . GLU A 1 108 ? 23.441 0.703 42.996 1.00 10.31 899 GLU A O 1
ATOM 1438 N N . LEU A 1 109 ? 22.260 0.348 44.853 1.00 12.16 900 LEU A N 1
ATOM 1439 C CA . LEU A 1 109 ? 21.990 1.777 45.024 1.00 9.37 900 LEU A CA 1
ATOM 1440 C C . LEU A 1 109 ? 23.271 2.541 45.289 1.00 9.68 900 LEU A C 1
ATOM 1441 O O . LEU A 1 109 ? 23.477 3.663 44.794 1.00 9.84 900 LEU A O 1
ATOM 1457 N N . HIS A 1 110 ? 24.150 1.953 46.083 1.00 10.35 901 HIS A N 1
ATOM 1458 C CA . HIS A 1 110 ? 25.404 2.609 46.377 1.00 10.65 901 HIS A CA 1
ATOM 1459 C C . HIS A 1 110 ? 26.271 2.756 45.107 1.00 9.06 901 HIS A C 1
ATOM 1460 O O . HIS A 1 110 ? 26.862 3.814 44.879 1.00 10.97 901 HIS A O 1
ATOM 1475 N N . ILE A 1 111 ? 26.349 1.698 44.314 1.00 10.15 902 ILE A N 1
ATOM 1476 C CA . ILE A 1 111 ? 27.081 1.765 43.047 1.00 11.31 902 ILE A CA 1
ATOM 1477 C C . ILE A 1 111 ? 26.461 2.875 42.183 1.00 8.60 902 ILE A C 1
ATOM 1478 O O . ILE A 1 111 ? 27.160 3.683 41.543 1.00 10.25 902 ILE A O 1
ATOM 1494 N N . THR A 1 112 ? 25.139 2.921 42.164 1.00 9.14 903 THR A N 1
ATOM 1495 C CA . THR A 1 112 ? 24.420 3.898 41.346 1.00 9.77 903 THR A CA 1
ATOM 1496 C C . THR A 1 112 ? 24.778 5.311 41.824 1.00 7.87 903 THR A C 1
ATOM 1497 O O . THR A 1 112 ? 24.976 6.229 41.013 1.00 8.99 903 THR A O 1
ATOM 1508 N N . ALA A 1 113 ? 24.854 5.492 43.148 1.00 7.68 904 ALA A N 1
ATOM 1509 C CA . ALA A 1 113 ? 25.191 6.803 43.696 1.00 8.77 904 ALA A CA 1
ATOM 1510 C C . ALA A 1 113 ? 26.580 7.273 43.279 1.00 8.37 904 ALA A C 1
ATOM 1511 O O . ALA A 1 113 ? 26.808 8.453 42.971 1.00 9.28 904 ALA A O 1
ATOM 1518 N N . CYS A 1 114 ? 27.525 6.346 43.335 1.00 8.66 905 CYS A N 1
ATOM 1519 C CA . CYS A 1 114 ? 28.919 6.641 42.995 1.00 7.56 905 CYS A CA 1
ATOM 1520 C C . CYS A 1 114 ? 28.977 7.007 41.507 1.00 10.52 905 CYS A C 1
ATOM 1521 O O . CYS A 1 114 ? 29.695 7.908 41.105 1.00 10.05 905 CYS A O 1
ATOM 1529 N N . LEU A 1 115 ? 28.246 6.270 40.678 1.00 8.15 906 LEU A N 1
ATOM 1530 C CA . LEU A 1 115 ? 28.224 6.573 39.244 1.00 9.00 906 LEU A CA 1
ATOM 1531 C C . LEU A 1 115 ? 27.601 7.952 38.981 1.00 8.85 906 LEU A C 1
ATOM 1532 O O . LEU A 1 115 ? 28.114 8.748 38.204 1.00 9.27 906 LEU A O 1
ATOM 1548 N N . PHE A 1 116 ? 26.452 8.219 39.614 1.00 8.73 907 PHE A N 1
ATOM 1549 C CA . PHE A 1 116 ? 25.713 9.471 39.455 1.00 8.51 907 PHE A CA 1
ATOM 1550 C C . PHE A 1 116 ? 26.579 10.669 39.917 1.00 9.39 907 PHE A C 1
ATOM 1551 O O . PHE A 1 116 ? 26.754 11.632 39.204 1.00 8.96 907 PHE A O 1
ATOM 1568 N N . GLY A 1 117 ? 27.201 10.555 41.081 1.00 8.50 908 GLY A N 1
ATOM 1569 C CA . GLY A 1 117 ? 28.097 11.599 41.521 1.00 8.85 908 GLY A CA 1
ATOM 1570 C C . GLY A 1 117 ? 29.321 11.743 40.644 1.00 8.58 908 GLY A C 1
ATOM 1571 O O . GLY A 1 117 ? 29.789 12.853 40.402 1.00 10.78 908 GLY A O 1
ATOM 1575 N N . GLY A 1 118 ? 29.851 10.636 40.142 1.00 8.42 909 GLY A N 1
ATOM 1576 C CA . GLY A 1 118 ? 30.988 10.681 39.245 1.00 10.86 909 GLY A CA 1
ATOM 1577 C C . GLY A 1 118 ? 30.676 11.379 37.908 1.00 10.79 909 GLY A C 1
ATOM 1578 O O . GLY A 1 118 ? 31.519 12.062 37.335 1.00 10.55 909 GLY A O 1
ATOM 1582 N N . ILE A 1 119 ? 29.465 11.209 37.416 1.00 9.29 910 ILE A N 1
ATOM 1583 C CA . ILE A 1 119 ? 29.016 11.855 36.187 1.00 9.51 910 ILE A CA 1
ATOM 1584 C C . ILE A 1 119 ? 29.062 13.388 36.364 1.00 10.69 910 ILE A C 1
ATOM 1585 O O . ILE A 1 119 ? 29.500 14.141 35.464 1.00 11.72 910 ILE A O 1
ATOM 1601 N N . ILE A 1 120 ? 28.619 13.847 37.536 1.00 9.73 911 ILE A N 1
ATOM 1602 C CA . ILE A 1 120 ? 28.691 15.266 37.859 1.00 10.04 911 ILE A CA 1
ATOM 1603 C C . ILE A 1 120 ? 30.167 15.684 37.999 1.00 11.28 911 ILE A C 1
ATOM 1604 O O . ILE A 1 120 ? 30.596 16.675 37.390 1.00 12.32 911 ILE A O 1
ATOM 1620 N N . GLU A 1 121 ? 30.941 14.923 38.754 1.00 10.55 912 GLU A N 1
ATOM 1621 C CA . GLU A 1 121 ? 32.360 15.217 38.982 1.00 11.22 912 GLU A CA 1
ATOM 1622 C C . GLU A 1 121 ? 33.157 15.382 37.705 1.00 12.05 912 GLU A C 1
ATOM 1623 O O . GLU A 1 121 ? 33.973 16.309 37.579 1.00 15.98 912 GLU A O 1
ATOM 1635 N N . LYS A 1 122 ? 32.924 14.489 36.754 1.00 11.70 913 LYS A N 1
ATOM 1636 C CA . LYS A 1 122 ? 33.685 14.489 35.523 1.00 13.25 913 LYS A CA 1
ATOM 1637 C C . LYS A 1 122 ? 33.113 15.373 34.443 1.00 14.51 913 LYS A C 1
ATOM 1638 O O . LYS A 1 122 ? 33.632 15.372 33.315 1.00 18.22 913 LYS A O 1
ATOM 1657 N N . GLY A 1 123 ? 32.062 16.114 34.751 1.00 12.78 914 GLY A N 1
ATOM 1658 C CA . GLY A 1 123 ? 31.491 17.055 33.798 1.00 12.90 914 GLY A CA 1
ATOM 1659 C C . GLY A 1 123 ? 30.817 16.375 32.614 1.00 13.73 914 GLY A C 1
ATOM 1660 O O . GLY A 1 123 ? 30.833 16.902 31.497 1.00 17.90 914 GLY A O 1
ATOM 1664 N N . LEU A 1 124 ? 30.236 15.210 32.859 1.00 14.13 915 LEU A N 1
ATOM 1665 C CA . LEU A 1 124 ? 29.559 14.469 31.813 1.00 12.62 915 LEU A CA 1
ATOM 1666 C C . LEU A 1 124 ? 28.137 14.940 31.587 1.00 14.79 915 LEU A C 1
ATOM 1667 O O . LEU A 1 124 ? 27.490 14.494 30.629 1.00 15.38 915 LEU A O 1
ATOM 1683 N N . VAL A 1 125 ? 27.646 15.783 32.492 1.00 13.72 916 VAL A N 1
ATOM 1684 C CA . VAL A 1 125 ? 26.412 16.532 32.291 1.00 14.76 916 VAL A CA 1
ATOM 1685 C C . VAL A 1 125 ? 26.630 18.025 32.527 1.00 16.86 916 VAL A C 1
ATOM 1686 O O . VAL A 1 125 ? 27.310 18.417 33.479 1.00 20.16 916 VAL A O 1
ATOM 1699 N N . THR A 1 126 ? 26.048 18.843 31.651 1.00 19.92 917 THR A N 1
ATOM 1700 C CA . THR A 1 126 ? 26.177 20.300 31.702 1.00 20.08 917 THR A CA 1
ATOM 1701 C C . THR A 1 126 ? 24.824 20.972 31.465 1.00 19.70 917 THR A C 1
ATOM 1702 O O . THR A 1 126 ? 23.938 20.382 30.864 1.00 27.74 917 THR A O 1
ATOM 1713 N N . TYR A 1 127 ? 24.666 22.206 31.932 1.00 26.46 918 TYR A N 1
ATOM 1714 C CA . TYR A 1 127 ? 23.419 22.945 31.723 1.00 26.57 918 TYR A CA 1
ATOM 1715 C C . TYR A 1 127 ? 22.242 22.210 32.330 1.00 24.36 918 TYR A C 1
ATOM 1716 O O . TYR A 1 127 ? 22.349 21.795 33.482 1.00 24.87 918 TYR A O 1
ATOM 1734 N N . MET A 1 128 ? 21.145 22.053 31.576 1.00 27.26 919 MET A N 1
ATOM 1735 C CA . MET A 1 128 ? 19.896 21.541 32.141 1.00 26.52 919 MET A CA 1
ATOM 1736 C C . MET A 1 128 ? 20.150 20.263 32.924 1.00 22.67 919 MET A C 1
ATOM 1737 O O . MET A 1 128 ? 19.683 20.110 34.058 1.00 19.96 919 MET A O 1
ATOM 1751 N N . ALA A 1 129 ? 20.881 19.336 32.317 1.00 18.93 920 ALA A N 1
ATOM 1752 C CA . ALA A 1 129 ? 21.093 18.046 32.943 1.00 18.69 920 ALA A CA 1
ATOM 1753 C C . ALA A 1 129 ? 21.949 18.154 34.193 1.00 12.89 920 ALA A C 1
ATOM 1754 O O . ALA A 1 129 ? 21.785 17.363 35.102 1.00 12.78 920 ALA A O 1
ATOM 1761 N N . LEU A 1 130 ? 22.916 19.065 34.216 1.00 15.57 921 LEU A N 1
ATOM 1762 C CA . LEU A 1 130 ? 23.692 19.291 35.435 1.00 13.32 921 LEU A CA 1
ATOM 1763 C C . LEU A 1 130 ? 22.802 19.814 36.567 1.00 13.99 921 LEU A C 1
ATOM 1764 O O . LEU A 1 130 ? 22.886 19.352 37.712 1.00 11.73 921 LEU A O 1
ATOM 1780 N N . GLY A 1 131 ? 21.931 20.743 36.246 1.00 14.53 922 GLY A N 1
ATOM 1781 C CA . GLY A 1 131 ? 21.011 21.287 37.239 1.00 13.75 922 GLY A CA 1
ATOM 1782 C C . GLY A 1 131 ? 20.083 20.205 37.762 1.00 14.77 922 GLY A C 1
ATOM 1783 O O . GLY A 1 131 ? 19.794 20.136 38.964 1.00 13.51 922 GLY A O 1
ATOM 1787 N N . LEU A 1 132 ? 19.641 19.326 36.865 1.00 12.43 923 LEU A N 1
ATOM 1788 C CA . LEU A 1 132 ? 18.764 18.224 37.248 1.00 11.65 923 LEU A CA 1
ATOM 1789 C C . LEU A 1 132 ? 19.511 17.260 38.149 1.00 12.97 923 LEU A C 1
ATOM 1790 O O . LEU A 1 132 ? 18.987 16.809 39.159 1.00 12.37 923 LEU A O 1
ATOM 1806 N N . ALA A 1 133 ? 20.740 16.915 37.768 1.00 9.36 924 ALA A N 1
ATOM 1807 C CA . ALA A 1 133 ? 21.566 16.021 38.573 1.00 9.90 924 ALA A CA 1
ATOM 1808 C C . ALA A 1 133 ? 21.755 16.578 39.990 1.00 9.83 924 ALA A C 1
ATOM 1809 O O . ALA A 1 133 ? 21.647 15.847 40.996 1.00 9.42 924 ALA A O 1
ATOM 1816 N N . LEU A 1 134 ? 22.087 17.859 40.075 1.00 10.05 925 LEU A N 1
ATOM 1817 C CA . LEU A 1 134 ? 22.275 18.501 41.378 1.00 9.82 925 LEU A CA 1
ATOM 1818 C C . LEU A 1 134 ? 20.983 18.438 42.176 1.00 9.07 925 LEU A C 1
ATOM 1819 O O . LEU A 1 134 ? 21.020 18.186 43.399 1.00 9.56 925 LEU A O 1
ATOM 1835 N N . ARG A 1 135 ? 19.861 18.674 41.524 1.00 8.96 926 ARG A N 1
ATOM 1836 C CA . ARG A 1 135 ? 18.564 18.655 42.186 1.00 10.63 926 ARG A CA 1
ATOM 1837 C C . ARG A 1 135 ? 18.268 17.244 42.718 1.00 10.59 926 ARG A C 1
ATOM 1838 O O . ARG A 1 135 ? 17.791 17.089 43.836 1.00 11.79 926 ARG A O 1
ATOM 1859 N N . TYR A 1 136 ? 18.540 16.222 41.906 1.00 10.73 927 TYR A N 1
ATOM 1860 C CA . TYR A 1 136 ? 18.315 14.849 42.343 1.00 10.40 927 TYR A CA 1
ATOM 1861 C C . TYR A 1 136 ? 19.173 14.492 43.552 1.00 8.58 927 TYR A C 1
ATOM 1862 O O . TYR A 1 136 ? 18.721 13.780 44.445 1.00 9.77 927 TYR A O 1
ATOM 1880 N N . VAL A 1 137 ? 20.415 14.950 43.599 1.00 7.36 928 VAL A N 1
ATOM 1881 C CA . VAL A 1 137 ? 21.237 14.726 44.791 1.00 7.54 928 VAL A CA 1
ATOM 1882 C C . VAL A 1 137 ? 20.642 15.450 46.012 1.00 9.35 928 VAL A C 1
ATOM 1883 O O . VAL A 1 137 ? 20.590 14.891 47.102 1.00 9.13 928 VAL A O 1
ATOM 1896 N N . LEU A 1 138 ? 20.242 16.698 45.845 1.00 8.97 929 LEU A N 1
ATOM 1897 C CA . LEU A 1 138 ? 19.716 17.488 46.935 1.00 8.27 929 LEU A CA 1
ATOM 1898 C C . LEU A 1 138 ? 18.438 16.838 47.464 1.00 10.09 929 LEU A C 1
ATOM 1899 O O . LEU A 1 138 ? 18.236 16.735 48.699 1.00 11.10 929 LEU A O 1
ATOM 1915 N N . GLU A 1 139 ? 17.544 16.413 46.577 1.00 9.50 930 GLU A N 1
ATOM 1916 C CA . GLU A 1 139 ? 16.298 15.795 47.031 1.00 10.40 930 GLU A CA 1
ATOM 1917 C C . GLU A 1 139 ? 16.575 14.488 47.799 1.00 9.97 930 GLU A C 1
ATOM 1918 O O . GLU A 1 139 ? 15.876 14.179 48.775 1.00 11.20 930 GLU A O 1
ATOM 1930 N N . ALA A 1 140 ? 17.592 13.766 47.407 1.00 8.55 931 ALA A N 1
ATOM 1931 C CA . ALA A 1 140 ? 17.967 12.517 48.086 1.00 8.29 931 ALA A CA 1
ATOM 1932 C C . ALA A 1 140 ? 18.499 12.832 49.477 1.00 8.98 931 ALA A C 1
ATOM 1933 O O . ALA A 1 140 ? 18.140 12.169 50.453 1.00 9.24 931 ALA A O 1
ATOM 1940 N N . LEU A 1 141 ? 19.334 13.856 49.590 1.00 8.36 932 LEU A N 1
ATOM 1941 C CA . LEU A 1 141 ? 19.863 14.271 50.894 1.00 6.99 932 LEU A CA 1
ATOM 1942 C C . LEU A 1 141 ? 18.788 14.750 51.845 1.00 9.04 932 LEU A C 1
ATOM 1943 O O . LEU A 1 141 ? 18.962 14.681 53.060 1.00 10.39 932 LEU A O 1
ATOM 1959 N N . ARG A 1 142 ? 17.676 15.224 51.313 1.00 8.31 933 ARG A N 1
ATOM 1960 C CA . ARG A 1 142 ? 16.531 15.636 52.135 1.00 10.22 933 ARG A CA 1
ATOM 1961 C C . ARG A 1 142 ? 15.699 14.497 52.700 1.00 9.31 933 ARG A C 1
ATOM 1962 O O . ARG A 1 142 ? 14.873 14.719 53.579 1.00 12.97 933 ARG A O 1
ATOM 1983 N N . LYS A 1 143 ? 15.910 13.293 52.200 1.00 9.18 934 LYS A N 1
ATOM 1984 C CA . LYS A 1 143 ? 15.176 12.127 52.680 1.00 9.87 934 LYS A CA 1
ATOM 1985 C C . LYS A 1 143 ? 15.698 11.826 54.096 1.00 9.98 934 LYS A C 1
ATOM 1986 O O . LYS A 1 143 ? 16.706 12.386 54.481 1.00 9.42 934 LYS A O 1
ATOM 2005 N N . PRO A 1 144 ? 15.015 10.955 54.847 1.00 10.84 935 PRO A N 1
ATOM 2006 C CA . PRO A 1 144 ? 15.338 10.847 56.282 1.00 11.15 935 PRO A CA 1
ATOM 2007 C C . PRO A 1 144 ? 16.819 10.510 56.483 1.00 10.47 935 PRO A C 1
ATOM 2008 O O . PRO A 1 144 ? 17.377 9.673 55.800 1.00 10.37 935 PRO A O 1
ATOM 2019 N N . PHE A 1 145 ? 17.423 11.107 57.494 1.00 10.39 936 PHE A N 1
ATOM 2020 C CA . PHE A 1 145 ? 18.785 10.763 57.848 1.00 10.00 936 PHE A CA 1
ATOM 2021 C C . PHE A 1 145 ? 18.864 9.258 58.086 1.00 11.88 936 PHE A C 1
ATOM 2022 O O . PHE A 1 145 ? 18.039 8.685 58.785 1.00 12.48 936 PHE A O 1
ATOM 2039 N N . GLY A 1 146 ? 19.878 8.628 57.492 1.00 10.16 937 GLY A N 1
ATOM 2040 C CA . GLY A 1 146 ? 20.092 7.208 57.684 1.00 10.77 937 GLY A CA 1
ATOM 2041 C C . GLY A 1 146 ? 19.336 6.316 56.700 1.00 13.12 937 GLY A C 1
ATOM 2042 O O . GLY A 1 146 ? 19.527 5.107 56.686 1.00 13.55 937 GLY A O 1
ATOM 2046 N N . SER A 1 147 ? 18.463 6.910 55.877 1.00 11.22 938 SER A N 1
ATOM 2047 C CA . SER A 1 147 ? 17.729 6.157 54.853 1.00 10.93 938 SER A CA 1
ATOM 2048 C C . SER A 1 147 ? 18.612 5.845 53.642 1.00 10.17 938 SER A C 1
ATOM 2049 O O . SER A 1 147 ? 19.651 6.460 53.431 1.00 9.92 938 SER A O 1
ATOM 2057 N N . LYS A 1 148 ? 18.161 4.901 52.819 1.00 12.53 939 LYS A N 1
ATOM 2058 C CA . LYS A 1 148 ? 18.944 4.506 51.654 1.00 11.05 939 LYS A CA 1
ATOM 2059 C C . LYS A 1 148 ? 19.145 5.673 50.716 1.00 9.93 939 LYS A C 1
ATOM 2060 O O . LYS A 1 148 ? 20.223 5.866 50.176 1.00 10.30 939 LYS A O 1
ATOM 2079 N N . MET A 1 149 ? 18.110 6.488 50.536 1.00 9.22 940 MET A N 1
ATOM 2080 C CA . MET A 1 149 ? 18.283 7.619 49.633 1.00 8.86 940 MET A CA 1
ATOM 2081 C C . MET A 1 149 ? 19.153 8.725 50.220 1.00 7.91 940 MET A C 1
ATOM 2082 O O . MET A 1 149 ? 19.870 9.401 49.484 1.00 9.37 940 MET A O 1
ATOM 2096 N N . TYR A 1 150 ? 19.067 8.963 51.529 1.00 9.37 941 TYR A N 1
ATOM 2097 C CA . TYR A 1 150 ? 20.025 9.844 52.190 1.00 9.72 941 TYR A CA 1
ATOM 2098 C C . TYR A 1 150 ? 21.457 9.403 51.864 1.00 8.14 941 TYR A C 1
ATOM 2099 O O . TYR A 1 150 ? 22.289 10.220 51.494 1.00 8.73 941 TYR A O 1
ATOM 2117 N N . TYR A 1 151 ? 21.732 8.107 51.999 1.00 8.03 942 TYR A N 1
ATOM 2118 C CA . TYR A 1 151 ? 23.073 7.602 51.713 1.00 8.00 942 TYR A CA 1
ATOM 2119 C C . TYR A 1 151 ? 23.415 7.670 50.222 1.00 8.78 942 TYR A C 1
ATOM 2120 O O . TYR A 1 151 ? 24.586 7.837 49.867 1.00 9.12 942 TYR A O 1
ATOM 2138 N N . PHE A 1 152 ? 22.416 7.527 49.351 1.00 7.94 943 PHE A N 1
ATOM 2139 C CA . PHE A 1 152 ? 22.679 7.784 47.926 1.00 8.87 943 PHE A CA 1
ATOM 2140 C C . PHE A 1 152 ? 23.187 9.202 47.777 1.00 8.80 943 PHE A C 1
ATOM 2141 O O . PHE A 1 152 ? 24.182 9.491 47.071 1.00 9.10 943 PHE A O 1
ATOM 2158 N N . GLY A 1 153 ? 22.526 10.130 48.469 1.00 7.24 944 GLY A N 1
ATOM 2159 C CA . GLY A 1 153 ? 22.909 11.515 48.382 1.00 7.10 944 GLY A CA 1
ATOM 2160 C C . GLY A 1 153 ? 24.313 11.786 48.863 1.00 7.89 944 GLY A C 1
ATOM 2161 O O . GLY A 1 153 ? 25.087 12.504 48.239 1.00 8.65 944 GLY A O 1
ATOM 2165 N N . ILE A 1 154 ? 24.653 11.200 50.003 1.00 7.88 945 ILE A N 1
ATOM 2166 C CA . ILE A 1 154 ? 25.962 11.402 50.592 1.00 9.22 945 ILE A CA 1
ATOM 2167 C C . ILE A 1 154 ? 27.057 10.838 49.705 1.00 10.09 945 ILE A C 1
ATOM 2168 O O . ILE A 1 154 ? 28.095 11.491 49.491 1.00 10.74 945 ILE A O 1
ATOM 2184 N N . ALA A 1 155 ? 26.858 9.626 49.172 1.00 8.64 946 ALA A N 1
ATOM 2185 C CA . ALA A 1 155 ? 27.843 9.014 48.309 1.00 9.00 946 ALA A CA 1
ATOM 2186 C C . ALA A 1 155 ? 28.026 9.795 47.005 1.00 8.93 946 ALA A C 1
ATOM 2187 O O . ALA A 1 155 ? 29.149 9.976 46.535 1.00 10.25 946 ALA A O 1
ATOM 2194 N N . ALA A 1 156 ? 26.934 10.278 46.421 1.00 7.63 947 ALA A N 1
ATOM 2195 C CA . ALA A 1 156 ? 27.014 11.061 45.189 1.00 7.60 947 ALA A CA 1
ATOM 2196 C C . ALA A 1 156 ? 27.751 12.380 45.459 1.00 9.69 947 ALA A C 1
ATOM 2197 O O . ALA A 1 156 ? 28.675 12.779 44.743 1.00 10.45 947 ALA A O 1
ATOM 2204 N N . LEU A 1 157 ? 27.361 13.038 46.541 1.00 8.48 948 LEU A N 1
ATOM 2205 C CA . LEU A 1 157 ? 27.963 14.322 46.895 1.00 9.33 948 LEU A CA 1
ATOM 2206 C C . LEU A 1 157 ? 29.454 14.192 47.121 1.00 7.34 948 LEU A C 1
ATOM 2207 O O . LEU A 1 157 ? 30.224 15.067 46.683 1.00 10.22 948 LEU A O 1
ATOM 2223 N N . ASP A 1 158 ? 29.913 13.131 47.790 1.00 8.77 949 ASP A N 1
ATOM 2224 C CA . ASP A 1 158 ? 31.327 12.963 48.055 1.00 9.02 949 ASP A CA 1
ATOM 2225 C C . ASP A 1 158 ? 32.141 12.876 46.764 1.00 9.82 949 ASP A C 1
ATOM 2226 O O . ASP A 1 158 ? 33.291 13.325 46.729 1.00 13.13 949 ASP A O 1
ATOM 2235 N N . ARG A 1 159 ? 31.543 12.363 45.693 1.00 8.68 950 ARG A N 1
ATOM 2236 C CA . ARG A 1 159 ? 32.267 12.280 44.423 1.00 9.18 950 ARG A CA 1
ATOM 2237 C C . ARG A 1 159 ? 32.528 13.638 43.770 1.00 10.75 950 ARG A C 1
ATOM 2238 O O . ARG A 1 159 ? 33.565 13.832 43.129 1.00 13.35 950 ARG A O 1
ATOM 2259 N N . PHE A 1 160 ? 31.583 14.569 43.875 1.00 9.44 951 PHE A N 1
ATOM 2260 C CA . PHE A 1 160 ? 31.712 15.875 43.203 1.00 9.84 951 PHE A CA 1
ATOM 2261 C C . PHE A 1 160 ? 31.951 17.064 44.139 1.00 9.10 951 PHE A C 1
ATOM 2262 O O . PHE A 1 160 ? 31.835 18.218 43.736 1.00 11.21 951 PHE A O 1
ATOM 2279 N N . LYS A 1 161 ? 32.365 16.769 45.370 1.00 9.86 952 LYS A N 1
ATOM 2280 C CA . LYS A 1 161 ? 32.542 17.825 46.348 1.00 8.82 952 LYS A CA 1
ATOM 2281 C C . LYS A 1 161 ? 33.528 18.893 45.893 1.00 12.28 952 LYS A C 1
ATOM 2282 O O . LYS A 1 161 ? 33.355 20.062 46.284 1.00 10.81 952 LYS A O 1
ATOM 2301 N N . ASN A 1 162 ? 34.511 18.541 45.063 1.00 13.32 953 ASN A N 1
ATOM 2302 C CA . ASN A 1 162 ? 35.478 19.553 44.603 1.00 13.61 953 ASN A CA 1
ATOM 2303 C C . ASN A 1 162 ? 34.862 20.599 43.635 1.00 17.42 953 ASN A C 1
ATOM 2304 O O . ASN A 1 162 ? 35.494 21.640 43.349 1.00 15.21 953 ASN A O 1
ATOM 2315 N N . ARG A 1 163 ? 33.635 20.341 43.168 1.00 11.96 954 ARG A N 1
ATOM 2316 C CA . ARG A 1 163 ? 32.878 21.280 42.342 1.00 11.45 954 ARG A CA 1
ATOM 2317 C C . ARG A 1 163 ? 31.943 22.203 43.130 1.00 13.02 954 ARG A C 1
ATOM 2318 O O . ARG A 1 163 ? 31.393 23.152 42.601 1.00 11.92 954 ARG A O 1
ATOM 2339 N N . LEU A 1 164 ? 31.745 21.922 44.415 1.00 10.19 955 LEU A N 1
ATOM 2340 C CA . LEU A 1 164 ? 30.734 22.660 45.161 1.00 11.87 955 LEU A CA 1
ATOM 2341 C C . LEU A 1 164 ? 30.997 24.167 45.200 1.00 12.69 955 LEU A C 1
ATOM 2342 O O . LEU A 1 164 ? 30.050 24.947 45.173 1.00 12.88 955 LEU A O 1
ATOM 2358 N N . LYS A 1 165 ? 32.262 24.580 45.253 1.00 12.94 956 LYS A N 1
ATOM 2359 C CA . LYS A 1 165 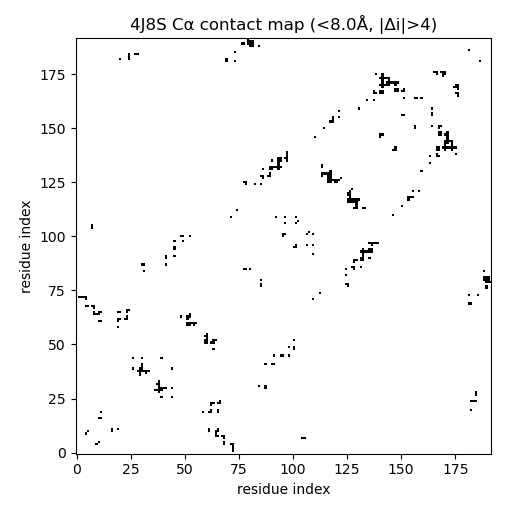? 32.607 25.999 45.307 1.00 13.38 956 LYS A CA 1
ATOM 2360 C C . LYS A 1 165 ? 32.200 26.748 44.047 1.00 15.62 956 LYS A C 1
ATOM 2361 O O . LYS A 1 165 ? 32.195 27.980 44.046 1.00 16.55 956 LYS A O 1
ATOM 2380 N N . ASP A 1 166 ? 31.881 26.010 42.989 1.00 13.60 957 ASP A N 1
ATOM 2381 C CA . ASP A 1 166 ? 31.391 26.633 41.757 1.00 16.81 957 ASP A CA 1
ATOM 2382 C C . ASP A 1 166 ? 29.880 26.856 41.786 1.00 18.54 957 ASP A C 1
ATOM 2383 O O . ASP A 1 166 ? 29.333 27.532 40.906 1.00 20.09 957 ASP A O 1
ATOM 2392 N N . TYR A 1 167 ? 29.220 26.332 42.818 1.00 18.45 958 TYR A N 1
ATOM 2393 C CA . TYR A 1 167 ? 27.770 26.402 42.943 1.00 16.20 958 TYR A CA 1
ATOM 2394 C C . TYR A 1 167 ? 27.355 26.898 44.326 1.00 13.79 958 TYR A C 1
ATOM 2395 O O . TYR A 1 167 ? 26.756 26.152 45.124 1.00 13.00 958 TYR A O 1
ATOM 2413 N N . PRO A 1 168 ? 27.702 28.149 44.637 1.00 13.10 959 PRO A N 1
ATOM 2414 C CA . PRO A 1 168 ? 27.434 28.671 45.975 1.00 12.98 959 PRO A CA 1
ATOM 2415 C C . PRO A 1 168 ? 25.967 28.671 46.385 1.00 14.87 959 PRO A C 1
ATOM 2416 O O . PRO A 1 168 ? 25.698 28.403 47.564 1.00 14.45 959 PRO A O 1
ATOM 2427 N N . GLN A 1 169 ? 25.036 28.940 45.468 1.00 16.28 960 GLN A N 1
ATOM 2428 C CA . GLN A 1 169 ? 23.627 28.941 45.852 1.00 18.31 960 GLN A CA 1
ATOM 2429 C C . GLN A 1 169 ? 23.173 27.507 46.176 1.00 14.01 960 GLN A C 1
ATOM 2430 O O . GLN A 1 169 ? 22.401 27.298 47.098 1.00 14.20 960 GLN A O 1
ATOM 2444 N N . TYR A 1 170 ? 23.662 26.544 45.412 1.00 13.49 961 TYR A N 1
ATOM 2445 C CA . TYR A 1 170 ? 23.399 25.131 45.683 1.00 10.29 961 TYR A CA 1
ATOM 2446 C C . TYR A 1 170 ? 23.906 24.787 47.090 1.00 10.29 961 TYR A C 1
ATOM 2447 O O . TYR A 1 170 ? 23.208 24.148 47.867 1.00 12.10 961 TYR A O 1
ATOM 2465 N N . CYS A 1 171 ? 25.109 25.251 47.417 1.00 11.80 962 CYS A N 1
ATOM 2466 C CA . CYS A 1 171 ? 25.630 25.021 48.754 1.00 9.98 962 CYS A CA 1
ATOM 2467 C C . CYS A 1 171 ? 24.745 25.620 49.836 1.00 8.69 962 CYS A C 1
ATOM 2468 O O . CYS A 1 171 ? 24.572 25.010 50.887 1.00 10.23 962 CYS A O 1
ATOM 2476 N N . GLN A 1 172 ? 24.209 26.823 49.614 1.00 10.41 963 GLN A N 1
ATOM 2477 C CA . GLN A 1 172 ? 23.292 27.404 50.569 1.00 13.72 963 GLN A CA 1
ATOM 2478 C C . GLN A 1 172 ? 22.085 26.477 50.803 1.00 11.03 963 GLN A C 1
ATOM 2479 O O . GLN A 1 172 ? 21.642 26.293 51.946 1.00 13.76 963 GLN A O 1
ATOM 2493 N N . HIS A 1 173 ? 21.562 25.890 49.721 1.00 12.26 964 HIS A N 1
ATOM 2494 C CA . HIS A 1 173 ? 20.433 24.979 49.818 1.00 12.57 964 HIS A CA 1
ATOM 2495 C C . HIS A 1 173 ? 20.782 23.732 50.592 1.00 11.70 964 HIS A C 1
ATOM 2496 O O . HIS A 1 173 ? 19.992 23.270 51.409 1.00 15.30 964 HIS A O 1
ATOM 2511 N N . LEU A 1 174 ? 21.976 23.186 50.363 1.00 7.75 965 LEU A N 1
ATOM 2512 C CA . LEU A 1 174 ? 22.435 22.035 51.106 1.00 10.47 965 LEU A CA 1
ATOM 2513 C C . LEU A 1 174 ? 22.508 22.335 52.603 1.00 9.22 965 LEU A C 1
ATOM 2514 O O . LEU A 1 174 ? 22.105 21.521 53.422 1.00 11.82 965 LEU A O 1
ATOM 2530 N N . ALA A 1 175 ? 23.081 23.486 52.925 1.00 11.57 966 ALA A N 1
ATOM 2531 C CA . ALA A 1 175 ? 23.292 23.874 54.324 1.00 12.05 966 ALA A CA 1
ATOM 2532 C C . ALA A 1 175 ? 21.993 24.073 55.076 1.00 14.22 966 ALA A C 1
ATOM 2533 O O . ALA A 1 175 ? 21.966 23.962 56.299 1.00 16.30 966 ALA A O 1
ATOM 2540 N N . SER A 1 176 ? 20.926 24.336 54.332 1.00 11.43 967 SER A N 1
ATOM 2541 C CA A SER A 1 176 ? 19.602 24.608 54.885 0.44 16.01 967 SER A CA 1
ATOM 2542 C CA B SER A 1 176 ? 19.602 24.610 54.893 0.56 15.67 967 SER A CA 1
ATOM 2543 C C . SER A 1 176 ? 18.794 23.334 55.123 1.00 16.54 967 SER A C 1
ATOM 2544 O O . SER A 1 176 ? 17.698 23.377 55.718 1.00 16.03 967 SER A O 1
ATOM 2558 N N . ILE A 1 177 ? 19.332 22.193 54.710 1.00 14.05 968 ILE A N 1
ATOM 2559 C CA . 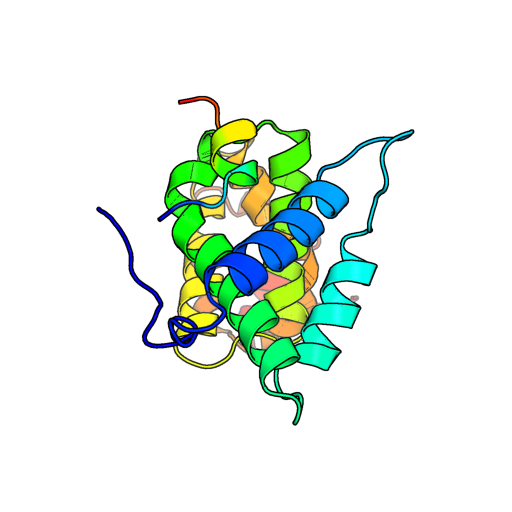ILE A 1 177 ? 18.654 20.925 54.933 1.00 13.60 968 ILE A CA 1
ATOM 2560 C C . ILE A 1 177 ? 18.476 20.712 56.443 1.00 14.21 968 ILE A C 1
ATOM 2561 O O . ILE A 1 177 ? 19.383 20.987 57.226 1.00 13.52 968 ILE A O 1
ATOM 2577 N N . SER A 1 178 ? 17.315 20.217 56.865 1.00 14.57 969 SER A N 1
ATOM 2578 C CA . SER A 1 178 ? 17.038 20.197 58.293 1.00 14.71 969 SER A CA 1
ATOM 2579 C C . SER A 1 178 ? 18.027 19.349 59.093 1.00 16.16 969 SER A C 1
ATOM 2580 O O . SER A 1 178 ? 18.326 19.712 60.247 1.00 18.82 969 SER A O 1
ATOM 2588 N N . HIS A 1 179 ? 18.596 18.299 58.498 1.00 13.68 970 HIS A N 1
ATOM 2589 C CA . HIS A 1 179 ? 19.607 17.471 59.157 1.00 11.23 970 HIS A CA 1
ATOM 2590 C C . HIS A 1 179 ? 21.024 17.631 58.587 1.00 11.77 970 HIS A C 1
ATOM 2591 O O . HIS A 1 179 ? 21.862 16.738 58.706 1.00 11.47 970 HIS A O 1
ATOM 2606 N N . PHE A 1 180 ? 21.299 18.815 58.057 1.00 11.72 971 PHE A N 1
ATOM 2607 C CA . PHE A 1 180 ? 22.659 19.171 57.610 1.00 10.57 971 PHE A CA 1
ATOM 2608 C C . PHE A 1 180 ? 23.669 18.953 58.708 1.00 10.84 971 PHE A C 1
ATOM 2609 O O . PHE A 1 180 ? 24.793 18.540 58.456 1.00 12.00 971 PHE A O 1
ATOM 2626 N N . MET A 1 181 ? 23.299 19.260 59.951 1.00 11.97 972 MET A N 1
ATOM 2627 C CA . MET A 1 181 ? 24.220 19.105 61.058 1.00 13.62 972 MET A CA 1
ATOM 2628 C C . MET A 1 181 ? 24.650 17.661 61.292 1.00 13.25 972 MET A C 1
ATOM 2629 O O . MET A 1 181 ? 25.614 17.417 62.017 1.00 18.84 972 MET A O 1
ATOM 2643 N N . GLN A 1 182 ? 23.920 16.715 60.700 1.00 12.69 973 GLN A N 1
ATOM 2644 C CA . GLN A 1 182 ? 24.287 15.304 60.789 1.00 15.42 973 GLN A CA 1
ATOM 2645 C C . GLN A 1 182 ? 25.175 14.788 59.629 1.00 9.91 973 GLN A C 1
ATOM 2646 O O . GLN A 1 182 ? 25.642 13.657 59.669 1.00 13.89 973 GLN A O 1
ATOM 2660 N N . PHE A 1 183 ? 25.432 15.626 58.620 1.00 10.96 974 PHE A N 1
ATOM 2661 C CA . PHE A 1 183 ? 26.292 15.239 57.506 1.00 9.03 974 PHE A CA 1
ATOM 2662 C C . PHE A 1 183 ? 27.710 14.960 58.015 1.00 10.67 974 PHE A C 1
ATOM 2663 O O . PHE A 1 183 ? 28.140 15.536 59.034 1.00 11.58 974 PHE A O 1
ATOM 2680 N N . PRO A 1 184 ? 28.469 14.147 57.273 1.00 9.69 975 PRO A N 1
ATOM 2681 C CA . PRO A 1 184 ? 29.893 13.991 57.608 1.00 12.19 975 PRO A CA 1
ATOM 2682 C C . PRO A 1 184 ? 30.587 15.338 57.699 1.00 11.09 975 PRO A C 1
ATOM 2683 O O . PRO A 1 184 ? 30.306 16.241 56.918 1.00 10.00 975 PRO A O 1
ATOM 2694 N N . HIS A 1 185 ? 31.527 15.421 58.632 1.00 12.95 976 HIS A N 1
ATOM 2695 C CA . HIS A 1 185 ? 32.233 16.655 58.927 1.00 10.62 976 HIS A CA 1
ATOM 2696 C C . HIS A 1 185 ? 32.829 17.273 57.674 1.00 9.70 976 HIS A C 1
ATOM 2697 O O . HIS A 1 185 ? 32.713 18.478 57.456 1.00 10.69 976 HIS A O 1
ATOM 2712 N N . HIS A 1 186 ? 33.538 16.487 56.879 1.00 10.28 977 HIS A N 1
ATOM 2713 C CA . HIS A 1 186 ? 34.232 17.070 55.730 1.00 9.24 977 HIS A CA 1
ATOM 2714 C C . HIS A 1 186 ? 33.260 17.639 54.730 1.00 10.37 977 HIS A C 1
ATOM 2715 O O . HIS A 1 186 ? 33.543 18.652 54.079 1.00 11.12 977 HIS A O 1
ATOM 2730 N N . LEU A 1 187 ? 32.109 17.002 54.578 1.00 8.16 978 LEU A N 1
ATOM 2731 C CA . LEU A 1 187 ? 31.081 17.508 53.681 1.00 8.98 978 LEU A CA 1
ATOM 2732 C C . LEU A 1 187 ? 30.499 18.807 54.182 1.00 7.47 978 LEU A C 1
ATOM 2733 O O . LEU A 1 187 ? 30.189 19.689 53.384 1.00 10.01 978 LEU A O 1
ATOM 2749 N N . GLN A 1 188 ? 30.288 18.943 55.498 1.00 7.78 979 GLN A N 1
ATOM 2750 C CA A GLN A 1 188 ? 29.869 20.215 56.066 0.54 9.80 979 GLN A CA 1
ATOM 2751 C CA B GLN A 1 188 ? 29.880 20.218 56.073 0.46 9.49 979 GLN A CA 1
ATOM 2752 C C . GLN A 1 188 ? 30.858 21.308 55.710 1.00 8.97 979 GLN A C 1
ATOM 2753 O O . GLN A 1 188 ? 30.461 22.408 55.354 1.00 9.09 979 GLN A O 1
ATOM 2779 N N . GLU A 1 189 ? 32.154 21.022 55.833 1.00 8.05 980 GLU A N 1
ATOM 2780 C CA . GLU A 1 189 ? 33.188 21.984 55.470 1.00 8.86 980 GLU A CA 1
ATOM 2781 C C . GLU A 1 189 ? 33.134 22.329 53.997 1.00 9.62 980 GLU A C 1
ATOM 2782 O O . GLU A 1 189 ? 33.162 23.514 53.620 1.00 10.51 980 GLU A O 1
ATOM 2794 N N . TYR A 1 190 ? 33.095 21.319 53.123 1.00 8.38 981 TYR A N 1
ATOM 2795 C CA . TYR A 1 190 ? 33.044 21.625 51.706 1.00 8.95 981 TYR A CA 1
ATOM 2796 C C . TYR A 1 190 ? 31.822 22.478 51.355 1.00 9.79 981 TYR A C 1
ATOM 2797 O O . TYR A 1 190 ? 31.880 23.372 50.504 1.00 11.48 981 TYR A O 1
ATOM 2815 N N . ILE A 1 191 ? 30.676 22.159 51.948 1.00 7.92 982 ILE A N 1
ATOM 2816 C CA . ILE A 1 191 ? 29.460 22.893 51.638 1.00 8.66 982 ILE A CA 1
ATOM 2817 C C . ILE A 1 191 ? 29.549 24.327 52.141 1.00 10.23 982 ILE A C 1
ATOM 2818 O O . ILE A 1 191 ? 29.209 25.259 51.418 1.00 10.78 982 ILE A O 1
ATOM 2834 N N . GLU A 1 192 ? 29.992 24.523 53.382 1.00 9.17 983 GLU A N 1
ATOM 2835 C CA . GLU A 1 192 ? 29.991 25.881 53.949 1.00 9.43 983 GLU A CA 1
ATOM 2836 C C . GLU A 1 192 ? 30.994 26.780 53.279 1.00 9.83 983 GLU A C 1
ATOM 2837 O O . GLU A 1 192 ? 30.691 27.924 52.954 1.00 10.35 983 GLU A O 1
ATOM 2849 N N . TYR A 1 193 ? 32.192 26.264 53.020 1.00 9.85 984 TYR A N 1
ATOM 2850 C CA . TYR A 1 193 ? 33.182 27.026 52.279 1.00 10.04 984 TYR A CA 1
ATOM 2851 C C . TYR A 1 193 ? 32.721 27.222 50.846 1.00 10.38 984 TYR A C 1
ATOM 2852 O O . TYR A 1 193 ? 32.926 28.306 50.278 1.00 11.35 984 TYR A O 1
ATOM 2870 N N . GLY A 1 194 ? 32.025 26.237 50.292 1.00 9.81 985 GLY A N 1
ATOM 2871 C CA . GLY A 1 194 ? 31.484 26.355 48.944 1.00 12.04 985 GLY A CA 1
ATOM 2872 C C . GLY A 1 194 ? 30.463 27.477 48.822 1.00 12.84 985 GLY A C 1
ATOM 2873 O O . GLY A 1 194 ? 30.405 28.142 47.790 1.00 12.70 985 GLY A O 1
ATOM 2877 N N . GLN A 1 195 ? 29.668 27.689 49.860 1.00 11.49 986 GLN A N 1
ATOM 2878 C CA . GLN A 1 195 ? 28.768 28.848 49.894 1.00 12.26 986 GLN A CA 1
ATOM 2879 C C . GLN A 1 195 ? 29.500 30.152 49.691 1.00 16.69 986 GLN A C 1
ATOM 2880 O O . GLN A 1 195 ? 28.928 31.144 49.194 1.00 19.17 986 GLN A O 1
ATOM 2894 N N . GLN A 1 196 ? 30.751 30.188 50.141 1.00 13.95 987 GLN A N 1
ATOM 2895 C CA . GLN A 1 196 ? 31.585 31.363 49.995 1.00 17.83 987 GLN A CA 1
ATOM 2896 C C . GLN A 1 196 ? 32.456 31.288 48.731 1.00 15.63 987 GLN A C 1
ATOM 2897 O O . GLN A 1 196 ? 33.406 32.051 48.596 1.00 17.97 987 GLN A O 1
ATOM 2911 N N . SER A 1 197 ? 32.155 30.362 47.830 1.00 14.04 988 SER A N 1
ATOM 2912 C CA . SER A 1 197 ? 32.930 30.162 46.609 1.00 12.98 988 SER A CA 1
ATOM 2913 C C . SER A 1 197 ? 34.395 29.808 46.898 1.00 17.69 988 SER A C 1
ATOM 2914 O O . SER A 1 197 ? 35.308 30.192 46.154 1.00 21.03 988 SER A O 1
ATOM 2922 N N . ARG A 1 198 ? 34.617 29.100 48.005 1.00 16.95 989 ARG A N 1
ATOM 2923 C CA . ARG A 1 198 ? 35.967 28.766 48.470 1.00 17.54 989 ARG A CA 1
ATOM 2924 C C . ARG A 1 198 ? 36.137 27.260 48.632 1.00 13.06 989 ARG A C 1
ATOM 2925 O O . ARG A 1 198 ? 35.172 26.528 48.911 1.00 12.91 989 ARG A O 1
ATOM 2946 N N . ASP A 1 199 ? 37.382 26.810 48.488 1.00 16.88 990 ASP A N 1
ATOM 2947 C CA . ASP A 1 199 ? 37.755 25.486 48.944 1.00 14.39 990 ASP A CA 1
ATOM 2948 C C . ASP A 1 199 ? 37.641 25.454 50.477 1.00 11.40 990 ASP A C 1
ATOM 2949 O O . ASP A 1 199 ? 37.806 26.455 51.146 1.00 13.48 990 ASP A O 1
ATOM 2958 N N . PRO A 1 200 ? 37.413 24.261 51.039 1.00 11.36 991 PRO A N 1
ATOM 2959 C CA . PRO A 1 200 ? 37.604 24.106 52.486 1.00 10.52 991 PRO A CA 1
ATOM 2960 C C . PRO A 1 200 ? 39.080 24.203 52.858 1.00 11.50 991 PRO A C 1
ATOM 2961 O O . PRO A 1 200 ? 39.947 24.211 51.987 1.00 13.46 991 PRO A O 1
ATOM 2972 N N . PRO A 1 201 ? 39.375 24.299 54.160 1.00 11.78 992 PRO A N 1
ATOM 2973 C CA . PRO A 1 201 ? 40.744 24.610 54.597 1.00 13.36 992 PRO A CA 1
ATOM 2974 C C . PRO A 1 201 ? 41.756 23.528 54.229 1.00 14.44 992 PRO A C 1
ATOM 2975 O O . PRO A 1 201 ? 42.919 23.810 54.012 1.00 19.69 992 PRO A O 1
ATOM 2986 N N . VAL A 1 202 ? 41.274 22.295 54.180 1.00 14.45 993 VAL A N 1
ATOM 2987 C CA . VAL A 1 202 ? 42.016 21.170 53.584 1.00 17.26 993 VAL A CA 1
ATOM 2988 C C . VAL A 1 202 ? 41.086 20.342 52.722 1.00 15.40 993 VAL A C 1
ATOM 2989 O O . VAL A 1 202 ? 39.907 20.231 53.011 1.00 17.96 993 VAL A O 1
ATOM 3002 N N . LYS A 1 203 ? 41.605 19.729 51.661 1.00 21.63 994 LYS A N 1
ATOM 3003 C CA . LYS A 1 203 ? 40.693 18.997 50.784 1.00 22.37 994 LYS A CA 1
ATOM 3004 C C . LYS A 1 203 ? 40.637 17.467 51.050 1.00 33.76 994 LYS A C 1
ATOM 3005 O O . LYS A 1 203 ? 39.563 16.839 50.916 1.00 33.59 994 LYS A O 1
ATOM 3024 N N . ARG B 2 3 ? 9.825 2.318 29.181 1.00 46.36 314 ARG B N 1
ATOM 3025 C CA . ARG B 2 3 ? 10.980 2.150 28.299 1.00 42.26 314 ARG B CA 1
ATOM 3026 C C . ARG B 2 3 ? 12.186 1.489 29.004 1.00 39.96 314 ARG B C 1
ATOM 3027 O O . ARG B 2 3 ? 13.294 1.479 28.451 1.00 49.16 314 ARG B O 1
ATOM 3047 N N . ARG B 2 4 ? 11.984 0.928 30.198 1.00 30.27 315 ARG B N 1
ATOM 3048 C CA . ARG B 2 4 ? 13.119 0.548 31.053 1.00 21.66 315 ARG B CA 1
ATOM 3049 C C . ARG B 2 4 ? 14.000 -0.569 30.504 1.00 22.89 315 ARG B C 1
ATOM 3050 O O . ARG B 2 4 ? 13.506 -1.546 29.907 1.00 23.94 315 ARG B O 1
ATOM 3071 N N . LEU B 2 5 ? 15.302 -0.438 30.730 1.00 15.56 316 LEU B N 1
ATOM 3072 C CA . LEU B 2 5 ? 16.233 -1.494 30.332 1.00 15.26 316 LEU B CA 1
ATOM 3073 C C . LEU B 2 5 ? 16.017 -2.697 31.271 1.00 13.79 316 LEU B C 1
ATOM 3074 O O . LEU B 2 5 ? 15.745 -2.522 32.461 1.00 16.06 316 LEU B O 1
ATOM 3090 N N . PRO B 2 6 ? 16.175 -3.910 30.757 1.00 15.46 317 PRO B N 1
ATOM 3091 C CA . PRO B 2 6 ? 15.897 -5.101 31.563 1.00 17.45 317 PRO B CA 1
ATOM 3092 C C . PRO B 2 6 ? 16.650 -5.138 32.874 1.00 14.62 317 PRO B C 1
ATOM 3093 O O . PRO B 2 6 ? 16.094 -5.610 33.869 1.00 16.20 317 PRO B O 1
ATOM 3104 N N . ILE B 2 7 ? 17.888 -4.663 32.890 1.00 16.21 318 ILE B N 1
ATOM 3105 C CA . ILE B 2 7 ? 18.703 -4.709 34.111 1.00 16.07 318 ILE B CA 1
ATOM 3106 C C . ILE B 2 7 ? 18.017 -3.956 35.259 1.00 17.49 318 ILE B C 1
ATOM 3107 O O . ILE B 2 7 ? 18.048 -4.393 36.417 1.00 16.02 318 ILE B O 1
ATOM 3123 N N . PHE B 2 8 ? 17.338 -2.859 34.938 1.00 17.43 319 PHE B N 1
ATOM 3124 C CA . PHE B 2 8 ? 16.699 -2.077 35.993 1.00 14.62 319 PHE B CA 1
ATOM 3125 C C . PHE B 2 8 ? 15.404 -2.712 36.488 1.00 18.81 319 PHE B C 1
ATOM 3126 O O . PHE B 2 8 ? 15.050 -2.615 37.676 1.00 18.47 319 PHE B O 1
ATOM 3143 N N . ASN B 2 9 ? 14.662 -3.319 35.575 1.00 18.07 320 ASN B N 1
ATOM 3144 C CA . ASN B 2 9 ? 13.498 -4.087 35.949 1.00 24.29 320 ASN B CA 1
ATOM 3145 C C . ASN B 2 9 ? 13.943 -5.173 36.908 1.00 22.92 320 ASN B C 1
ATOM 3146 O O . ASN B 2 9 ? 13.254 -5.474 37.879 1.00 27.49 320 ASN B O 1
ATOM 3157 N N . ARG B 2 10 ? 15.106 -5.765 36.618 1.00 20.76 321 ARG B N 1
ATOM 3158 C CA . ARG B 2 10 ? 15.597 -6.896 37.388 1.00 21.87 321 ARG B CA 1
ATOM 3159 C C . ARG B 2 10 ? 15.976 -6.518 38.820 1.00 22.28 321 ARG B C 1
ATOM 3160 O O . ARG B 2 10 ? 15.646 -7.233 39.762 1.00 29.30 321 ARG B O 1
ATOM 3181 N N . ILE B 2 11 ? 16.694 -5.422 38.986 1.00 20.86 322 ILE B N 1
ATOM 3182 C CA . ILE B 2 11 ? 17.208 -5.123 40.323 1.00 23.86 322 ILE B CA 1
ATOM 3183 C C . ILE B 2 11 ? 16.146 -4.460 41.191 1.00 27.73 322 ILE B C 1
ATOM 3184 O O . ILE B 2 11 ? 16.168 -4.602 42.414 1.00 25.56 322 ILE B O 1
ATOM 3200 N N . SER B 2 12 ? 15.196 -3.783 40.546 1.00 22.43 323 SER B N 1
ATOM 3201 C CA . SER B 2 12 ? 14.104 -3.091 41.248 1.00 22.83 323 SER B CA 1
ATOM 3202 C C . SER B 2 12 ? 13.147 -4.013 41.998 1.00 24.91 323 SER B C 1
ATOM 3203 O O . SER B 2 12 ? 12.580 -4.943 41.423 1.00 30.32 323 SER B O 1
ATOM 3211 N N . VAL B 2 13 ? 12.952 -3.740 43.284 1.00 25.41 324 VAL B N 1
ATOM 3212 C CA . VAL B 2 13 ? 11.895 -4.395 44.061 1.00 32.84 324 VAL B CA 1
ATOM 3213 C C . VAL B 2 13 ? 10.641 -3.517 44.051 1.00 32.45 324 VAL B C 1
ATOM 3214 O O . VAL B 2 13 ? 10.573 -2.510 44.750 1.00 32.92 324 VAL B O 1
ATOM 3227 N N . SER B 2 14 ? 9.657 -3.901 43.237 1.00 38.15 325 SER B N 1
ATOM 3228 C CA . SER B 2 14 ? 8.457 -3.093 43.050 1.00 43.63 325 SER B CA 1
ATOM 3229 C C . SER B 2 14 ? 7.346 -3.529 43.995 1.00 44.35 325 SER B C 1
ATOM 3230 O O . SER B 2 14 ? 6.204 -3.083 43.867 1.00 48.94 325 SER B O 1
#

Sequence (192 aa):
QQTDLSQVWPEANQHFSKEIDDEANSYFQRIYNHPPHHPTMSVDEVLEMLQRFKDSTIKREREVFNCMLRNLFEEYRFFPQYPDKELHITACLFGGIIEKGLVTYMALGLALRYVLEALRKPFGSKMYYFGIAALDRFKNRLKDYPQYCQHLASSISHFMQFPHHLQQEYIEYGQQSRDPPVKRRLPIFNRISVS

Secondary structure (DSSP, 8-state):
-----TTTSPPPPTTTHHHHHHHHHHHHHHHH--TTS----HHHHHHHHHHHHT-SSHHHHHHHHHHHHHHHHTGGGGGGS-HHHHHHHHHHHHHHHHTT-S-THHHHHHHHHHHHHHTSPTTSHHHHHHHHHHHHHGGGGGG-HHHHHHHHTSTTGGGS-HHHHHHHHHHHTT---S--/---HHHHHH---

CATH classification: 1.25.40.840

B-factor: mean 20.44, std 11.0, range [6.99, 67.51]

Organism: Homo sapiens (NCBI:txid9606)

Foldseek 3Di:
DQDFPCVVQPQDDPVCNVVLLVVLVVQLCQCLDDPPDHHDDLVRVLVLLVCQCPDPDVSSNNNNSNNVRVLLSCLVVLLVDDLSSSLSSLLNLLLCLQVPVDDDPVNVSSLVSLLVLCLPDPPGSSVSSSLNSCVSNLVCLLVPLVSLVSCCPRPVSVVHPPLSNQSSVCSVVSHGGPPD/DDDVVCVVVDDD

Nearest PDB structures (foldseek):
  4j8s-assembly1_A  TM=1.006E+00  e=2.545E-27  Homo sapiens
  4b8b-assembly1_A  TM=9.405E-01  e=3.244E-08  Saccharomyces cerevisiae S288C
  4b8b-assembly1_B  TM=9.399E-01  e=2.072E-07  Saccharomyces cerevisiae S288C
  3woy-assembly1_A  TM=3.789E-01  e=3.445E-01  Homo sapiens
  8rbz-assembly1_g  TM=3.385E-01  e=7.010E+00  Homo sapiens

GO terms:
  GO:0005515 protein binding (F, IPI)
  GO:0005778 peroxisomal membrane (C, HDA)
  GO:0000932 P-body (C, IDA)
  GO:0030331 nuclear estrogen receptor binding (F, IDA)
  GO:0010606 positive regulation of cytoplasmic mRNA processing body assembly (P, IDA)
  GO:0042974 nuclear retinoic acid receptor binding (F, IDA)
  GO:0030014 CCR4-NOT complex (C, IDA)
  GO:0004535 poly(A)-specific ribonuclease activity (F, IDA)
  GO:0033147 negative regulation of intracellular estrogen receptor signaling pathway (P, IDA)
  GO:0048387 negative regulation of retinoic acid receptor signaling pathway (P, IDA)
  GO:0000122 negative regulation of transcription by RNA polymerase II (P, IDA)
  GO:2000036 regulation of stem cell population maintenance (P, IMP)
  GO:1900153 positive regulation of nuclear-transcribed mRNA catabolic process, deadenylation-dependent decay (P, IMP)
  GO:0060213 positive regulation of nuclear-transcribed mRNA poly(A) tail shortening (P, IMP)
  GO:0005829 cytosol (C, TAS)
  GO:0060090 molecular adaptor activity (F, IDA)
  GO:0035195 miRNA-mediated post-transcriptional gene silencing (P, IDA)
  GO:0017148 negative regulation of translation (P, IDA)
  GO:0060213 positive regulation of nuclear-transcribed mRNA poly(A) tail shortening (P, IDA)
  GO:0061014 positive regulation of mRNA catabolic process (P, IMP)

Solvent-accessible surface area: 10030 Å² total; per-residue (Å²): 205,113,55,81,10,33,117,49,10,76,79,24,73,168,152,116,39,138,66,2,57,71,67,0,18,42,40,1,58,68,8,11,32,100,109,128,90,94,71,30,57,21,91,95,0,5,96,8,2,91,130,16,49,109,16,127,98,120,74,55,87,22,6,5,30,1,2,1,13,10,2,0,22,5,29,117,28,0,62,56,0,52,102,109,30,5,101,29,0,0,20,2,0,0,0,1,2,32,107,22,2,4,69,191,98,2,28,39,12,0,15,114,13,0,16,47,0,0,128,91,92,94,41,33,73,14,3,123,2,0,21,14,0,0,51,75,0,46,72,79,1,67,88,48,45,143,22,0,108,93,0,27,87,13,123,32,8,135,101,6,50,135,71,0,34,43,13,0,82,65,0,52,118,68,135,55,9,84,116,148,166,65,4,84,2,0,82,144,17,15,114,135

InterPro domains:
  IPR007196 CCR4-Not complex component, Not1, C-terminal [PF04054] (1998-2357)
  IPR024557 CCR4-NOT transcription complex subunit 1, domain 4 [PF12842] (1387-1534)
  IPR032191 CCR4-NOT transcription complex subunit 1, CAF1-binding domain [PF16415] (1088-1311)
  IPR032193 CCR4-NOT transcription complex subunit 1, TTP binding domain [PF16417] (815-1002)
  IPR032194 CCR4-NOT transcription complex subunit 1, HEAT repeat [PF16418] (500-656)
  IPR038535 CCR4-NOT subunit 1, TTP binding domain superfamily [G3DSA:1.25.40.840] (825-1004)
  IPR040398 CCR4-NOT transcription complex subunit 1 [PTHR13162] (27-2364)
  IPR055104 CCR4-NOT transcription complex subunit 1, N-terminal domain [PF22940] (30-227)
  IPR055454 CCR4-NOT transcription complex subunit 1-like, NOT1 connector [PF23590] (1610-1814)

=== Feature glossary ===
Legend for the data blocks above and below:

— What the protein is —

Sequence gives the chain of amino acids in standard one-letter code (A=alanine, C=cysteine, …, Y=tyrosine), read N→C. It is the only feature that is directly encoded by the gene; all structural features are derived from the folded form of this sequence.

The annotation block draws on four external resources. InterPro: which protein families and domains the sequence belongs to. GO: standardized terms for what the protein does, what process it participates in, and where in the cell it acts. CATH: which structural fold it has in the CATH hierarchy. Organism: the species of origin.

— Where its atoms are —

Atomic coordinates in PDBx/mmCIF format — the same representation the Protein Data Bank distributes. Each line of the _atom_site loop places one backbone atom in Cartesian space (units: ångströms, origin: arbitrary).

Six rendered views show the 3D structure from the faces of a cube — i.e. along ±x, ±y, ±z. Rendering representation is drawn randomly per protein from cartoon (secondary-structure ribbons), sticks (backbone bonds), or molecular surface; coloring is either N→C rainbow (blue at the N-terminus through red at the C-terminus) or one color per chain.

— Local backbone conformation —

DSSP 8-state secondary structure assigns each residue one of H (α-helix), G (3₁₀-helix), I (π-helix), E (extended β-strand), B (isolated β-bridge), T (hydrogen-bonded turn), S (bend), or '-' (coil). The assignment is computed from backbone hydrogen-bond geometry via the Kabsch–Sander algorithm.

P-SEA three-state annotation labels each residue as helix, strand, or coil based purely on the geometry of the Cα trace. It serves as a fallback when the full backbone (and thus DSSP) is unavailable.

φ (phi) and ψ (psi) are the two rotatable backbone dihedrals per residue: φ is the C(i-1)–N–Cα–C torsion, ψ is the N–Cα–C–N(i+1) torsion, both in degrees on (−180°, 180°]. α-helical residues cluster near (−60°, −45°); β-strand residues near (−120°, +130°). A Ramachandran plot is simply a scatter of (φ, ψ) for every residue.

— Global shape and packing —

Radius of gyration (Rg) is the root-mean-square distance of Cα atoms from their centroid — a single number for overall size and compactness. A globular domain of N residues has Rg ≈ 2.2·N^0.38 Å; an extended or disordered chain has a much larger Rg. The Cα contact count is the number of residue pairs whose Cα atoms are within 8 Å and are more than four positions apart in sequence — a standard proxy for tertiary packing density. The bounding box is the smallest axis-aligned box enclosing all Cα atoms.

Accessible surface area quantifies burial. A residue with SASA near zero is packed into the hydrophobic core; one with SASA >100 Å² sits on the surface. Computed here via the Shrake–Rupley numerical algorithm with a 1.4 Å probe.

The contact map is a binary N×N matrix image: pixel (i, j) is dark where Cα_i and Cα_j are within 8 Å and |i−j|>4. Because the |i−j|>4 filter removes local helical contacts, off-diagonal stripes parallel to the main diagonal indicate parallel β-sheets; stripes perpendicular to it indicate antiparallel β-sheets. The Ramachandran plot scatters every residue's (φ, ψ) pair against the sterically allowed regions. The PAE heatmap renders the predicted-aligned-error matrix.

— Structural neighborhood —

A 3Di character summarizes, for each residue, the relative orientation of the Cα frame of its nearest spatial neighbor. Because it encodes fold topology rather than chemistry, 3Di alignments detect remote structural similarity that sequence alignment misses.

Structural nearest neighbors (via Foldseek easy-search vs the PDB). Reported per hit: target PDB id, E-value, and alignment TM-score. A TM-score above ~0.5 is the conventional threshold for 'same fold'.

— Confidence and disorder —

For AlphaFold models, the B-factor field carries pLDDT — the model's own estimate of local accuracy on a 0–100 scale. Regions with pLDDT<50 should be treated as essentially unmodeled; they often correspond to intrinsically disordered segments.

B-factor (Debye–Waller factor) reflects atomic displacement in the crystal lattice. It is an experimental observable (units Å²), not a prediction; low values mean the atom is pinned down, high values mean it moves or is heterogeneous across the crystal.

Predicted Aligned Error (PAE) is an AlphaFold confidence matrix: entry (i, j) is the expected error in the position of residue j, in ångströms, when the prediction is superimposed on the true structure at residue i. Low PAE within a block of residues means that block is internally rigid and well-predicted; high PAE between two blocks means their relative placement is uncertain even if each block individually is confident.